Protein AF-A0AAW8F1S9-F1 (afdb_monomer)

Solvent-accessible surface area (backbone atoms only — not comparable to full-atom values): 19549 Å² total; per-residue (Å²): 131,85,76,80,48,75,50,40,53,50,20,50,54,27,21,52,50,12,45,51,51,24,52,52,44,51,56,52,27,71,78,40,59,72,75,58,14,49,58,42,46,59,45,27,50,54,13,45,58,42,39,61,68,53,71,66,50,43,73,75,38,17,65,61,49,23,53,47,9,50,51,34,40,52,53,42,50,54,50,50,52,55,50,50,51,54,51,51,52,50,53,54,53,52,52,55,52,52,53,56,54,55,54,60,60,62,67,70,70,76,79,79,84,87,85,86,88,81,88,80,93,80,93,81,82,88,84,91,80,89,83,86,84,83,81,81,86,81,91,80,89,83,84,81,81,85,89,86,78,91,83,86,84,82,90,78,90,77,94,77,85,89,88,80,89,80,88,87,79,84,83,84,82,88,77,91,76,89,77,90,83,85,91,85,79,90,84,85,90,80,90,83,81,87,80,86,85,80,90,87,82,82,88,81,90,83,83,89,79,86,76,92,77,83,83,85,81,79,89,82,79,94,76,84,82,76,90,78,83,81,76,90,76,92,78,79,88,82,80,88,82,86,73,70,73,65,57,60,55,54,60,53,66,75,49,52,65,67,59,52,52,53,51,36,50,78,70,69,54,75,82,63,86,82,49,51,66,68,54,49,46,54,64,72,74,107

Foldseek 3Di:
DDDQDPLLVLLLVLLVLLLVLLVVLQVVLVVADVVLSVVSPVLSVQSPVLSDDDPVCSVPPSVVSNVSSVVSSVVNVVSSVVRVVVVVVVVVVVVVVVVVVVVVVVVVPPPPDPDDDDDDDDDDDDDDDDDDDDDDDDDDDDDDDDDDDDDDDDDDDDDDDDDDDDDDDDDDDDDDDDDDDDDDDDDDDDDDDDDDDDDDDDDDDDDDDDDDDDDDDDDDDDDDDDDDDDDDDDDDDDDDPPDDLVVLLVVLLPDDLVVLVVVCVVVVHPPCPPDDSVRSSVVVSD

Nearest PDB structures (foldseek):
  5los-assembly1_A  TM=3.905E-01  e=7.204E+00  Serendipita indica DSM 11827

Sequence (286 aa):
MAKKTKAQKAAEAAIDAAAIAAKDAKKLSKSLPKKDGKKLRELVDEAKDAAQPSKKKLAAKPRKVEKVAVAATARLEKTAAKLGAKAAEKKAAEKKASEKKAQNAAGKASAKDKSEKTQASKKTDAVATVTISKKSSPAAVVETAPATASEDAEAATAESAPAAVVRNAPEPAVGDADSATAPKRAAAPARRRAAAPAKKPAAPAKKPAAPTKKPSNSVTDATTPARKSPARKPAASTAPAKATTSSASADLAALSVAALRDRARESGRTGYSRLTKAQLIALLSA

pLDDT: mean 71.73, std 22.76, range [37.84, 98.56]

Organism: NCBI:txid284570

Radius of gyration: 40.88 Å; Cα contacts (8 Å, |Δi|>4): 113; chains: 1; bounding box: 87×95×114 Å

Secondary structure (DSSP, 8-state):
-PPPPHHHHHHHHHHHHHHHHHHHHHHHHHHS-HHHHHHHHHHHHHHHHHT---HHHHHH-HHHHHHHHHHHHHHHHHHHHHHHHHHHHHHHHHHHHHHHHHHHHHTTSSSSSSS---------------------------------------------------------------------------------------------------------------------------------HHHHHHHHHHS-HHHHHHHHHHTT--SGGG--HHHHHHHH--

Mean predicted aligned error: 22.54 Å

Structure (mmCIF, N/CA/C/O backbone):
data_AF-A0AAW8F1S9-F1
#
_entry.id   AF-A0AAW8F1S9-F1
#
loop_
_atom_site.group_PDB
_atom_site.id
_atom_site.type_symbol
_atom_site.label_atom_id
_atom_site.label_alt_id
_atom_site.label_comp_id
_atom_site.label_asym_id
_atom_site.label_entity_id
_atom_site.label_seq_id
_atom_site.pdbx_PDB_ins_code
_atom_site.Cartn_x
_atom_site.Cartn_y
_atom_site.Cartn_z
_atom_site.occupancy
_atom_site.B_iso_or_equiv
_atom_site.auth_seq_id
_atom_site.auth_comp_id
_atom_site.auth_asym_id
_atom_site.auth_atom_id
_atom_site.pdbx_PDB_model_num
ATOM 1 N N . MET A 1 1 ? 23.313 -12.501 -18.559 1.00 64.94 1 MET A N 1
ATOM 2 C CA . MET A 1 1 ? 22.050 -12.063 -17.915 1.00 64.94 1 MET A CA 1
ATOM 3 C C . MET A 1 1 ? 21.731 -10.635 -18.342 1.00 64.94 1 MET A C 1
ATOM 5 O O . MET A 1 1 ? 22.478 -9.729 -17.988 1.00 64.94 1 MET A O 1
ATOM 9 N N . ALA A 1 2 ? 20.670 -10.412 -19.123 1.00 79.06 2 ALA A N 1
ATOM 10 C CA . ALA A 1 2 ? 20.255 -9.051 -19.468 1.00 79.06 2 ALA A CA 1
ATOM 11 C C . ALA A 1 2 ? 19.765 -8.325 -18.203 1.00 79.06 2 ALA A C 1
ATOM 13 O O . ALA A 1 2 ? 18.919 -8.838 -17.469 1.00 79.06 2 ALA A O 1
ATOM 14 N N . LYS A 1 3 ? 20.316 -7.140 -17.924 1.00 91.25 3 LYS A N 1
ATOM 15 C CA . LYS A 1 3 ? 19.900 -6.321 -16.779 1.00 91.25 3 LYS A CA 1
ATOM 16 C C . LYS A 1 3 ? 18.451 -5.863 -16.997 1.00 91.25 3 LYS A C 1
ATOM 18 O O . LYS A 1 3 ? 18.127 -5.354 -18.069 1.00 91.25 3 LYS A O 1
ATOM 23 N N . LYS A 1 4 ? 17.590 -6.006 -15.980 1.00 94.69 4 LYS A N 1
ATOM 24 C CA . LYS A 1 4 ? 16.217 -5.470 -16.018 1.00 94.69 4 LYS A CA 1
ATOM 25 C C . LYS A 1 4 ? 16.253 -3.971 -16.306 1.00 94.69 4 LYS A C 1
ATOM 27 O O . LYS A 1 4 ? 17.007 -3.232 -15.663 1.00 94.69 4 LYS A O 1
ATOM 32 N N . THR A 1 5 ? 15.424 -3.517 -17.240 1.00 96.00 5 THR A N 1
ATOM 33 C CA . THR A 1 5 ? 15.355 -2.093 -17.591 1.00 96.00 5 THR A CA 1
ATOM 34 C C . THR A 1 5 ? 14.736 -1.283 -16.449 1.00 96.00 5 THR A C 1
ATOM 36 O O . THR A 1 5 ? 13.981 -1.814 -15.632 1.00 96.00 5 THR A O 1
ATOM 39 N N . LYS A 1 6 ? 15.008 0.028 -16.388 1.00 96.50 6 LYS A N 1
ATOM 40 C CA . LYS A 1 6 ? 14.408 0.921 -15.376 1.00 96.50 6 LYS A CA 1
ATOM 41 C C . LYS A 1 6 ? 12.874 0.840 -15.371 1.00 96.50 6 LYS A C 1
ATOM 43 O O . LYS A 1 6 ? 12.270 0.820 -14.307 1.00 96.50 6 LYS A O 1
ATOM 48 N N . ALA A 1 7 ? 12.260 0.721 -16.550 1.00 97.06 7 ALA A N 1
ATOM 49 C CA . ALA A 1 7 ? 10.812 0.575 -16.685 1.00 97.06 7 ALA A CA 1
ATOM 50 C C . ALA A 1 7 ? 10.297 -0.765 -16.134 1.00 97.06 7 ALA A C 1
ATOM 52 O O . ALA A 1 7 ? 9.239 -0.801 -15.519 1.00 97.06 7 ALA A O 1
ATOM 53 N N . GLN A 1 8 ? 11.033 -1.864 -16.328 1.00 96.81 8 GLN A N 1
ATOM 54 C CA . GLN A 1 8 ? 10.665 -3.159 -15.743 1.00 96.81 8 GLN A CA 1
ATOM 55 C C . GLN A 1 8 ? 10.735 -3.118 -14.215 1.00 96.81 8 GLN A C 1
ATOM 57 O O . GLN A 1 8 ? 9.809 -3.582 -13.564 1.00 96.81 8 GLN A O 1
ATOM 62 N N . LYS A 1 9 ? 11.777 -2.495 -13.647 1.00 97.44 9 LYS A N 1
ATOM 63 C CA . LYS A 1 9 ? 11.892 -2.304 -12.191 1.00 97.44 9 LYS A CA 1
ATOM 64 C C . LYS A 1 9 ? 10.744 -1.459 -11.624 1.00 97.44 9 LYS A C 1
ATOM 66 O O . LYS A 1 9 ? 10.191 -1.813 -10.593 1.00 97.44 9 LYS A O 1
ATOM 71 N N . ALA A 1 10 ? 10.362 -0.375 -12.305 1.00 98.00 10 ALA A N 1
ATOM 72 C CA . ALA A 1 10 ? 9.223 0.455 -11.901 1.00 98.00 10 ALA A CA 1
ATOM 73 C C . ALA A 1 10 ? 7.892 -0.316 -11.968 1.00 98.00 10 ALA A C 1
ATOM 75 O O . ALA A 1 10 ? 7.081 -0.230 -11.051 1.00 98.00 10 ALA A O 1
ATOM 76 N N . ALA A 1 11 ? 7.697 -1.123 -13.015 1.00 97.94 11 ALA A N 1
ATOM 77 C CA . ALA A 1 11 ? 6.525 -1.983 -13.134 1.00 97.94 11 ALA A CA 1
ATOM 78 C C . ALA A 1 11 ? 6.463 -3.048 -12.025 1.00 97.94 11 ALA A C 1
ATOM 80 O O . ALA A 1 11 ? 5.390 -3.266 -11.473 1.00 97.94 11 ALA A O 1
ATOM 81 N N . GLU A 1 12 ? 7.591 -3.677 -11.676 1.00 97.31 12 GLU A N 1
ATOM 82 C CA . GLU A 1 12 ? 7.688 -4.621 -10.550 1.00 97.31 12 GLU A CA 1
ATOM 83 C C . GLU A 1 12 ? 7.343 -3.939 -9.219 1.00 97.31 12 GLU A C 1
ATOM 85 O O . GLU A 1 12 ? 6.463 -4.411 -8.506 1.00 97.31 12 GLU A O 1
ATOM 90 N N . ALA A 1 13 ? 7.924 -2.768 -8.943 1.00 98.25 13 ALA A N 1
ATOM 91 C CA . ALA A 1 13 ? 7.609 -2.003 -7.737 1.00 98.25 13 ALA A CA 1
ATOM 92 C C . ALA A 1 13 ? 6.119 -1.614 -7.653 1.00 98.25 13 ALA A C 1
ATOM 94 O O . ALA A 1 13 ? 5.513 -1.687 -6.585 1.00 98.25 13 ALA A O 1
ATOM 95 N N . ALA A 1 14 ? 5.502 -1.233 -8.777 1.00 98.12 14 ALA A N 1
ATOM 96 C CA . ALA A 1 14 ? 4.079 -0.902 -8.825 1.00 98.12 14 ALA A CA 1
ATOM 97 C C . ALA A 1 14 ? 3.177 -2.127 -8.583 1.00 98.12 14 ALA A C 1
ATOM 99 O O . ALA A 1 14 ? 2.140 -2.005 -7.931 1.00 98.12 14 ALA A O 1
ATOM 100 N N . ILE A 1 15 ? 3.569 -3.307 -9.074 1.00 98.31 15 ILE A N 1
ATOM 101 C CA . ILE A 1 15 ? 2.874 -4.575 -8.805 1.00 98.31 15 ILE A CA 1
ATOM 102 C C . ILE A 1 15 ? 2.941 -4.929 -7.321 1.00 98.31 15 ILE A C 1
ATOM 104 O O . ILE A 1 15 ? 1.916 -5.275 -6.733 1.00 98.31 15 ILE A O 1
ATOM 108 N N . ASP A 1 16 ? 4.121 -4.809 -6.712 1.00 98.19 16 ASP A N 1
ATOM 109 C CA . ASP A 1 16 ? 4.310 -5.100 -5.291 1.00 98.19 16 ASP A CA 1
ATOM 110 C C . ASP A 1 16 ? 3.482 -4.143 -4.424 1.00 98.19 16 ASP A C 1
ATOM 112 O O . ASP A 1 16 ? 2.772 -4.580 -3.513 1.00 98.19 16 ASP A O 1
ATOM 116 N N . ALA A 1 17 ? 3.474 -2.849 -4.764 1.00 97.69 17 ALA A N 1
ATOM 117 C CA . ALA A 1 17 ? 2.625 -1.854 -4.112 1.00 97.69 17 ALA A CA 1
ATOM 118 C C . ALA A 1 17 ? 1.129 -2.197 -4.243 1.00 97.69 17 ALA A C 1
ATOM 120 O O . ALA A 1 17 ? 0.397 -2.156 -3.253 1.00 97.69 17 ALA A O 1
ATOM 121 N N . ALA A 1 18 ? 0.675 -2.606 -5.433 1.00 97.69 18 ALA A N 1
ATOM 122 C CA . ALA A 1 18 ? -0.701 -3.052 -5.651 1.00 97.69 18 ALA A CA 1
ATOM 123 C C . ALA A 1 18 ? -1.058 -4.292 -4.820 1.00 97.69 18 ALA A C 1
ATOM 125 O O . ALA A 1 18 ? -2.137 -4.347 -4.223 1.00 97.69 18 ALA A O 1
ATOM 126 N N . ALA A 1 19 ? -0.147 -5.260 -4.710 1.00 98.31 19 ALA A N 1
ATOM 127 C CA . ALA A 1 19 ? -0.350 -6.458 -3.905 1.00 98.31 19 ALA A CA 1
ATOM 128 C C . ALA A 1 19 ? -0.447 -6.147 -2.401 1.00 98.31 19 ALA A C 1
ATOM 130 O O . ALA A 1 19 ? -1.287 -6.728 -1.706 1.00 98.31 19 ALA A O 1
ATOM 131 N N . ILE A 1 20 ? 0.389 -5.236 -1.889 1.00 98.06 20 ILE A N 1
ATOM 132 C CA . ILE A 1 20 ? 0.344 -4.783 -0.490 1.00 98.06 20 ILE A CA 1
ATOM 133 C C . ILE A 1 20 ? -0.967 -4.032 -0.227 1.00 98.06 20 ILE A C 1
ATOM 135 O O . ILE A 1 20 ? -1.726 -4.426 0.663 1.00 98.06 20 ILE A O 1
ATOM 139 N N . ALA A 1 21 ? -1.303 -3.049 -1.068 1.00 97.44 21 ALA A N 1
ATOM 140 C CA . ALA A 1 21 ? -2.541 -2.279 -0.953 1.00 97.44 21 ALA A CA 1
ATOM 141 C C . ALA A 1 21 ? -3.790 -3.178 -0.981 1.00 97.44 21 ALA A C 1
ATOM 143 O O . ALA A 1 21 ? -4.711 -3.000 -0.182 1.00 97.44 21 ALA A O 1
ATOM 144 N N . ALA A 1 22 ? -3.812 -4.201 -1.841 1.00 97.88 22 ALA A N 1
ATOM 145 C CA . ALA A 1 22 ? -4.903 -5.170 -1.902 1.00 97.88 22 ALA A CA 1
ATOM 146 C C . ALA A 1 22 ? -5.043 -5.988 -0.602 1.00 97.88 22 ALA A C 1
ATOM 148 O O . ALA A 1 22 ? -6.162 -6.257 -0.153 1.00 97.88 22 ALA A O 1
ATOM 149 N N . LYS A 1 23 ? -3.930 -6.383 0.034 1.00 98.31 23 LYS A N 1
ATOM 150 C CA . LYS A 1 23 ? -3.950 -7.101 1.323 1.00 98.31 23 LYS A CA 1
ATOM 151 C C . LYS A 1 23 ? -4.489 -6.216 2.443 1.00 98.31 23 LYS A C 1
ATOM 153 O O . LYS A 1 23 ? -5.329 -6.677 3.221 1.00 98.31 23 LYS A O 1
ATOM 158 N N . ASP A 1 24 ? -4.062 -4.961 2.504 1.00 97.38 24 ASP A N 1
ATOM 159 C CA . ASP A 1 24 ? -4.494 -4.031 3.548 1.00 97.38 24 ASP A CA 1
ATOM 160 C C . ASP A 1 24 ? -5.954 -3.615 3.372 1.00 97.38 24 ASP A C 1
ATOM 162 O O . ASP A 1 24 ? -6.737 -3.678 4.323 1.00 97.38 24 ASP A O 1
ATOM 166 N N . ALA A 1 25 ? -6.384 -3.345 2.139 1.00 97.00 25 ALA A N 1
ATOM 167 C CA . ALA A 1 25 ? -7.788 -3.106 1.828 1.00 97.00 25 ALA A CA 1
ATOM 168 C C . ALA A 1 25 ? -8.669 -4.336 2.121 1.00 97.00 25 ALA A C 1
ATOM 170 O O . ALA A 1 25 ? -9.782 -4.192 2.634 1.00 97.00 25 ALA A O 1
ATOM 171 N N . LYS A 1 26 ? -8.172 -5.565 1.899 1.00 97.56 26 LYS A N 1
ATOM 172 C CA . LYS A 1 26 ? -8.883 -6.793 2.296 1.00 97.56 26 LYS A CA 1
ATOM 173 C C . LYS A 1 26 ? -9.072 -6.864 3.812 1.00 97.56 26 LYS A C 1
ATOM 175 O O . LYS A 1 26 ? -10.163 -7.238 4.248 1.00 97.56 26 LYS A O 1
ATOM 180 N N . LYS A 1 27 ? -8.061 -6.501 4.610 1.00 97.50 27 LYS A N 1
ATOM 181 C CA . LYS A 1 27 ? -8.170 -6.430 6.080 1.00 97.50 27 LYS A CA 1
ATOM 182 C C . LYS A 1 27 ? -9.179 -5.356 6.504 1.00 97.50 27 LYS A C 1
ATOM 184 O O . LYS A 1 27 ? -10.106 -5.677 7.243 1.00 97.50 27 LYS A O 1
ATOM 189 N N . LEU A 1 28 ? -9.084 -4.145 5.952 1.00 95.75 28 LEU A N 1
ATOM 190 C CA . LEU A 1 28 ? -10.033 -3.047 6.197 1.00 95.75 28 LEU A CA 1
ATOM 191 C C . LEU A 1 28 ? -11.481 -3.419 5.845 1.00 95.75 28 LEU A C 1
ATOM 193 O O . LEU A 1 28 ? -12.415 -3.072 6.565 1.00 95.75 28 LEU A O 1
ATOM 197 N N . SER A 1 29 ? -11.690 -4.183 4.769 1.00 96.19 29 SER A N 1
ATOM 198 C CA . SER A 1 29 ? -13.029 -4.621 4.354 1.00 96.19 29 SER A CA 1
ATOM 199 C C . SER A 1 29 ? -13.731 -5.528 5.373 1.00 96.19 29 SER A C 1
ATOM 201 O O . SER A 1 29 ? -14.947 -5.699 5.298 1.00 96.19 29 SER A O 1
ATOM 203 N N . LYS A 1 30 ? -12.983 -6.149 6.298 1.00 96.69 30 LYS A N 1
ATOM 204 C CA . LYS A 1 30 ? -13.538 -7.007 7.355 1.00 96.69 30 LYS A CA 1
ATOM 205 C C . LYS A 1 30 ? -14.031 -6.204 8.559 1.00 96.69 30 LYS A C 1
ATOM 207 O O . LYS A 1 30 ? -14.943 -6.663 9.232 1.00 96.69 30 LYS A O 1
ATOM 212 N N . SER A 1 31 ? -13.454 -5.030 8.816 1.00 95.12 31 SER A N 1
ATOM 213 C CA . SER A 1 31 ? -13.837 -4.154 9.932 1.00 95.12 31 SER A CA 1
ATOM 214 C C . SER A 1 31 ? -14.898 -3.115 9.560 1.00 95.12 31 SER A C 1
ATOM 216 O O . SER A 1 31 ? -15.419 -2.424 10.432 1.00 95.12 31 SER A O 1
ATOM 218 N N . LEU A 1 32 ? -15.198 -2.960 8.269 1.00 93.06 32 LEU A N 1
ATOM 219 C CA . LEU A 1 32 ? -16.195 -2.015 7.769 1.00 93.06 32 LEU A CA 1
ATOM 220 C C . LEU A 1 32 ? -17.594 -2.653 7.677 1.00 93.06 32 LEU A C 1
ATOM 222 O O . LEU A 1 32 ? -17.712 -3.871 7.526 1.00 93.06 32 LEU A O 1
ATOM 226 N N . PRO A 1 33 ? -18.676 -1.848 7.706 1.00 94.81 33 PRO A N 1
ATOM 227 C CA . PRO A 1 33 ? -20.036 -2.343 7.499 1.00 94.81 33 PRO A CA 1
ATOM 228 C C . PRO A 1 33 ? -20.163 -3.145 6.198 1.00 94.81 33 PRO A C 1
ATOM 230 O O . PRO A 1 33 ? -19.553 -2.786 5.190 1.00 94.81 33 PRO A O 1
ATOM 233 N N . LYS A 1 34 ? -21.017 -4.183 6.180 1.00 95.94 34 LYS A N 1
ATOM 234 C CA . LYS A 1 34 ? -21.167 -5.133 5.050 1.00 95.94 34 LYS A CA 1
ATOM 235 C C . LYS A 1 34 ? -21.227 -4.454 3.670 1.00 95.94 34 LYS A C 1
ATOM 237 O O . LYS A 1 34 ? -20.581 -4.912 2.731 1.00 95.94 34 LYS A O 1
ATOM 242 N N . LYS A 1 35 ? -21.974 -3.347 3.554 1.00 95.62 35 LYS A N 1
ATOM 243 C CA . LYS A 1 35 ? -22.146 -2.588 2.300 1.00 95.62 35 LYS A CA 1
ATOM 244 C C . LYS A 1 35 ? -20.852 -1.920 1.820 1.00 95.62 35 LYS A C 1
ATOM 246 O O . LYS A 1 35 ? -20.572 -1.932 0.626 1.00 95.62 35 LYS A O 1
ATOM 251 N N . ASP A 1 36 ? -20.072 -1.350 2.731 1.00 95.94 36 ASP A N 1
ATOM 252 C CA . ASP A 1 36 ? -18.831 -0.642 2.405 1.00 95.94 36 ASP A CA 1
ATOM 253 C C . ASP A 1 36 ? -17.659 -1.617 2.241 1.00 95.94 36 ASP A C 1
ATOM 255 O O . ASP A 1 36 ? -16.861 -1.483 1.314 1.00 95.94 36 ASP A O 1
ATOM 259 N N . GLY A 1 37 ? -17.619 -2.668 3.066 1.00 96.50 37 GLY A N 1
ATOM 260 C CA . GLY A 1 37 ? -16.680 -3.775 2.911 1.00 96.50 37 GLY A CA 1
ATOM 261 C C . GLY A 1 37 ? -16.817 -4.475 1.555 1.00 96.50 37 GLY A C 1
ATOM 262 O O . GLY A 1 37 ? -15.804 -4.797 0.941 1.00 96.50 37 GLY A O 1
ATOM 263 N N . LYS A 1 38 ? -18.044 -4.654 1.036 1.00 97.44 38 LYS A N 1
ATOM 264 C CA . LYS A 1 38 ? -18.267 -5.230 -0.305 1.00 97.44 38 LYS A CA 1
ATOM 265 C C . LYS A 1 38 ? -17.633 -4.379 -1.413 1.00 97.44 38 LYS A C 1
ATOM 267 O O . LYS A 1 38 ? -16.907 -4.924 -2.235 1.00 97.44 38 LYS A O 1
ATOM 272 N N . LYS A 1 39 ? -17.824 -3.055 -1.382 1.00 96.56 39 LYS A N 1
ATOM 273 C CA . LYS A 1 39 ? -17.242 -2.126 -2.372 1.00 96.56 39 LYS A CA 1
ATOM 274 C C . LYS A 1 39 ? -15.714 -2.162 -2.379 1.00 96.56 39 LYS A C 1
ATOM 276 O O . LYS A 1 39 ? -15.103 -2.121 -3.438 1.00 96.56 39 LYS A O 1
ATOM 281 N N . LEU A 1 40 ? -15.090 -2.260 -1.202 1.00 96.94 40 LEU A N 1
ATOM 282 C CA . LEU A 1 40 ? -13.637 -2.423 -1.126 1.00 96.94 40 LEU A CA 1
ATOM 283 C C . LEU A 1 40 ? -13.175 -3.771 -1.677 1.00 96.94 40 LEU A C 1
ATOM 285 O O . LEU A 1 40 ? -12.128 -3.814 -2.306 1.00 96.94 40 LEU A O 1
ATOM 289 N N . ARG A 1 41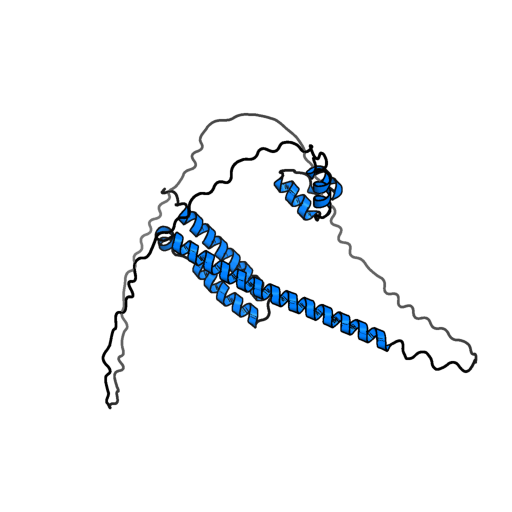 ? -13.928 -4.861 -1.472 1.00 97.38 41 ARG A N 1
ATOM 290 C CA . ARG A 1 41 ? -13.551 -6.184 -2.001 1.00 97.38 41 ARG A CA 1
ATOM 291 C C . ARG A 1 41 ? -13.536 -6.223 -3.528 1.00 97.38 41 ARG A C 1
ATOM 293 O O . ARG A 1 41 ? -12.591 -6.766 -4.080 1.00 97.38 41 ARG A O 1
ATOM 300 N N . GLU A 1 42 ? -14.506 -5.589 -4.183 1.00 97.75 42 GLU A N 1
ATOM 301 C CA . GLU A 1 42 ? -14.543 -5.488 -5.652 1.00 97.75 42 GLU A CA 1
ATOM 302 C C . GLU A 1 42 ? -13.280 -4.791 -6.199 1.00 97.75 42 GLU A C 1
ATOM 304 O O . GLU A 1 42 ? -12.644 -5.288 -7.125 1.00 97.75 42 GLU A O 1
ATOM 309 N N . LEU A 1 43 ? -12.839 -3.701 -5.559 1.00 97.81 43 LEU A N 1
ATOM 310 C CA . LEU A 1 43 ? -11.593 -3.009 -5.927 1.00 97.81 43 LEU A CA 1
ATOM 311 C C . LEU A 1 43 ? -10.326 -3.786 -5.539 1.00 97.81 43 LEU A C 1
ATOM 313 O O . LEU A 1 43 ? -9.299 -3.678 -6.204 1.00 97.81 43 LEU A O 1
ATOM 317 N N . VAL A 1 44 ? -10.379 -4.566 -4.456 1.00 98.19 44 VAL A N 1
ATOM 318 C CA . VAL A 1 44 ? -9.287 -5.467 -4.061 1.00 98.19 44 VAL A CA 1
ATOM 319 C C . VAL A 1 44 ? -9.055 -6.527 -5.130 1.00 98.19 44 VAL A C 1
ATOM 321 O O . VAL A 1 44 ? -7.902 -6.857 -5.392 1.00 98.19 44 VAL A O 1
ATOM 324 N N . ASP A 1 45 ? -10.111 -7.070 -5.729 1.00 97.88 45 ASP A N 1
ATOM 325 C CA . ASP A 1 45 ? -9.973 -8.078 -6.779 1.00 97.88 45 ASP A CA 1
ATOM 326 C C . ASP A 1 45 ? -9.391 -7.461 -8.064 1.00 97.88 45 ASP A C 1
ATOM 328 O O . ASP A 1 45 ? -8.428 -8.006 -8.600 1.00 97.88 45 ASP A O 1
ATOM 332 N N . GLU A 1 46 ? -9.812 -6.248 -8.449 1.00 96.69 46 GLU A N 1
ATOM 333 C CA . GLU A 1 46 ? -9.178 -5.490 -9.547 1.00 96.69 46 GLU A CA 1
ATOM 334 C C . GLU A 1 46 ? -7.676 -5.238 -9.293 1.00 96.69 46 GLU A C 1
ATOM 336 O O . GLU A 1 46 ? -6.841 -5.402 -10.186 1.00 96.69 46 GLU A O 1
ATOM 341 N N . ALA A 1 47 ? -7.299 -4.881 -8.061 1.00 97.69 47 ALA A N 1
ATOM 342 C CA . ALA A 1 47 ? -5.900 -4.664 -7.696 1.00 97.69 47 ALA A CA 1
ATOM 343 C C . ALA A 1 47 ? -5.070 -5.959 -7.682 1.00 97.69 47 ALA A C 1
ATOM 345 O O . ALA A 1 47 ? -3.893 -5.928 -8.044 1.00 97.69 47 ALA A O 1
ATOM 346 N N . LYS A 1 48 ? -5.660 -7.105 -7.312 1.00 97.75 48 LYS A N 1
ATOM 347 C CA . LYS A 1 48 ? -4.986 -8.412 -7.414 1.00 97.75 48 LYS A CA 1
ATOM 348 C C . LYS A 1 48 ? -4.729 -8.800 -8.863 1.00 97.75 48 LYS A C 1
ATOM 350 O O . LYS A 1 48 ? -3.631 -9.263 -9.161 1.00 97.75 48 LYS A O 1
ATOM 355 N N . ASP A 1 49 ? -5.696 -8.579 -9.748 1.00 97.44 49 ASP A N 1
ATOM 356 C CA . ASP A 1 49 ? -5.536 -8.859 -11.176 1.00 97.44 49 ASP A CA 1
ATOM 357 C C . ASP A 1 49 ? -4.439 -7.977 -11.788 1.00 97.44 49 ASP A C 1
ATOM 359 O O . ASP A 1 49 ? -3.591 -8.451 -12.549 1.00 97.44 49 ASP A O 1
ATOM 363 N N . ALA A 1 50 ? -4.385 -6.700 -11.393 1.00 96.62 50 ALA A N 1
ATOM 364 C CA . ALA A 1 50 ? -3.313 -5.785 -11.780 1.00 96.62 50 ALA A CA 1
ATOM 365 C C . ALA A 1 50 ? -1.931 -6.205 -11.239 1.00 96.62 50 ALA A C 1
ATOM 367 O O . ALA A 1 50 ? -0.917 -5.932 -11.885 1.00 96.62 50 ALA A O 1
ATOM 368 N N . ALA A 1 51 ? -1.889 -6.893 -10.094 1.00 97.25 51 ALA A N 1
ATOM 369 C CA . ALA A 1 51 ? -0.671 -7.399 -9.466 1.00 97.25 51 ALA A CA 1
ATOM 370 C C . ALA A 1 51 ? -0.194 -8.762 -10.012 1.00 97.25 51 ALA A C 1
ATOM 372 O O . ALA A 1 51 ? 0.858 -9.251 -9.606 1.00 97.25 51 ALA A O 1
ATOM 373 N N . GLN A 1 52 ? -0.929 -9.391 -10.936 1.00 97.44 52 GLN A N 1
ATOM 374 C CA . GLN A 1 52 ? -0.559 -10.684 -11.534 1.00 97.44 52 GLN A CA 1
ATOM 375 C C . GLN A 1 52 ? -0.351 -10.617 -13.064 1.00 97.44 52 GLN A C 1
ATOM 377 O O . GLN A 1 52 ? -0.901 -11.428 -13.818 1.00 97.44 52 GLN A O 1
ATOM 382 N N . PRO A 1 53 ? 0.452 -9.676 -13.600 1.00 97.12 53 PRO A N 1
ATOM 383 C CA . PRO A 1 53 ? 0.736 -9.650 -15.025 1.00 97.12 53 PRO A CA 1
ATOM 384 C C . PRO A 1 53 ? 1.700 -10.778 -15.408 1.00 97.12 53 PRO A C 1
ATOM 386 O O . PRO A 1 53 ? 2.720 -11.017 -14.767 1.00 97.12 53 PRO A O 1
ATOM 389 N N . SER A 1 54 ? 1.431 -11.432 -16.541 1.00 97.31 54 SER A N 1
ATOM 390 C CA . SER A 1 54 ? 2.350 -12.436 -17.094 1.00 97.31 54 SER A CA 1
ATOM 391 C C . SER A 1 54 ? 3.760 -11.857 -17.310 1.00 97.31 54 SER A C 1
ATOM 393 O O . SER A 1 54 ? 3.893 -10.727 -17.797 1.00 97.31 54 SER A O 1
ATOM 395 N N . LYS A 1 55 ? 4.804 -12.667 -17.085 1.00 95.69 55 LYS A N 1
ATOM 396 C CA . LYS A 1 55 ? 6.217 -12.308 -17.344 1.00 95.69 55 LYS A CA 1
ATOM 397 C C . LYS A 1 55 ? 6.426 -11.717 -18.750 1.00 95.69 55 LYS A C 1
ATOM 399 O O . LYS A 1 55 ? 7.159 -10.748 -18.925 1.00 95.69 55 LYS A O 1
ATOM 404 N N . LYS A 1 56 ? 5.698 -12.234 -19.749 1.00 96.50 56 LYS A N 1
ATOM 405 C CA . LYS A 1 56 ? 5.715 -11.729 -21.133 1.00 96.50 56 LYS A CA 1
ATOM 406 C C . LYS A 1 56 ? 5.176 -10.296 -21.254 1.00 96.50 56 LYS A C 1
ATOM 408 O O . LYS A 1 56 ? 5.771 -9.482 -21.955 1.00 96.50 56 LYS A O 1
ATOM 413 N N . LYS A 1 57 ? 4.080 -9.955 -20.562 1.00 96.81 57 LYS A N 1
ATOM 414 C CA . LYS A 1 57 ? 3.535 -8.580 -20.530 1.00 96.81 57 LYS A CA 1
ATOM 415 C C . LYS A 1 57 ? 4.484 -7.609 -19.826 1.00 96.81 57 LYS A C 1
ATOM 417 O O . LYS A 1 57 ? 4.642 -6.489 -20.306 1.00 96.81 57 LYS A O 1
ATOM 422 N N . LEU A 1 58 ? 5.129 -8.051 -18.7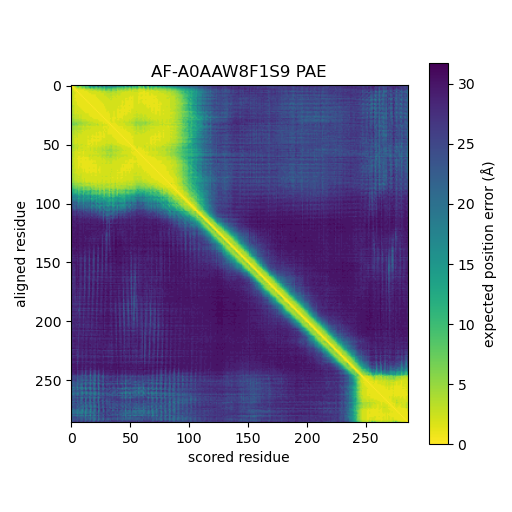47 1.00 96.50 58 LEU A N 1
ATOM 423 C CA . LEU A 1 58 ? 6.144 -7.278 -18.026 1.00 96.50 58 LEU A CA 1
ATOM 424 C C . LEU A 1 58 ? 7.358 -6.950 -18.899 1.00 96.50 58 LEU A C 1
ATOM 426 O O . LEU A 1 58 ? 7.801 -5.804 -18.933 1.00 96.50 58 LEU A O 1
ATOM 430 N N . ALA A 1 59 ? 7.851 -7.930 -19.659 1.00 95.88 59 ALA A N 1
ATOM 431 C CA . ALA A 1 59 ? 8.963 -7.720 -20.576 1.00 95.88 59 ALA A CA 1
ATOM 432 C C . ALA A 1 59 ? 8.583 -6.807 -21.756 1.00 95.88 59 ALA A C 1
ATOM 434 O O . ALA A 1 59 ? 9.324 -5.881 -22.074 1.00 95.88 59 ALA A O 1
ATOM 435 N N . ALA A 1 60 ? 7.420 -7.041 -22.377 1.00 97.50 60 ALA A N 1
ATOM 436 C CA . ALA A 1 60 ? 7.023 -6.364 -23.612 1.00 97.50 60 ALA A CA 1
ATOM 437 C C . ALA A 1 60 ? 6.444 -4.954 -23.403 1.00 97.50 60 ALA A C 1
ATOM 439 O O . ALA A 1 60 ? 6.605 -4.087 -24.259 1.00 97.50 60 ALA A O 1
ATOM 440 N N . LYS A 1 61 ? 5.695 -4.720 -22.316 1.00 98.12 61 LYS A N 1
ATOM 441 C CA . LYS A 1 61 ? 4.942 -3.470 -22.094 1.00 98.12 61 LYS A CA 1
ATOM 442 C C . LYS A 1 61 ? 5.019 -3.006 -20.628 1.00 98.12 61 LYS A C 1
ATOM 444 O O . LYS A 1 61 ? 3.966 -2.765 -20.030 1.00 98.12 61 LYS A O 1
ATOM 449 N N . PRO A 1 62 ? 6.226 -2.809 -20.059 1.00 97.88 62 PRO A N 1
ATOM 450 C CA . PRO A 1 62 ? 6.394 -2.485 -18.639 1.00 97.88 62 PRO A CA 1
ATOM 451 C C . PRO A 1 62 ? 5.620 -1.226 -18.222 1.00 97.88 62 PRO A C 1
ATOM 453 O O . PRO A 1 62 ? 4.861 -1.263 -17.262 1.00 97.88 62 PRO A O 1
ATOM 456 N N . ARG A 1 63 ? 5.674 -0.153 -19.025 1.00 98.19 63 ARG A N 1
ATOM 457 C CA . ARG A 1 63 ? 4.943 1.100 -18.746 1.00 98.19 63 ARG A CA 1
ATOM 458 C C . ARG A 1 63 ? 3.421 0.929 -18.680 1.00 98.19 63 ARG A C 1
ATOM 460 O O . ARG A 1 63 ? 2.748 1.661 -17.963 1.00 98.19 63 ARG A O 1
ATOM 467 N N . LYS A 1 64 ? 2.848 -0.007 -19.452 1.00 98.31 64 LYS A N 1
ATOM 468 C CA . LYS A 1 64 ? 1.397 -0.262 -19.403 1.00 98.31 64 LYS A CA 1
ATOM 469 C C . LYS A 1 64 ? 1.022 -1.010 -18.132 1.00 98.31 64 LYS A C 1
ATOM 471 O O . LYS A 1 64 ? -0.009 -0.702 -17.550 1.00 98.31 64 LYS A O 1
ATOM 476 N N . VAL A 1 65 ? 1.854 -1.963 -17.720 1.00 98.38 65 VAL A N 1
ATOM 477 C CA . VAL A 1 65 ? 1.666 -2.708 -16.472 1.00 98.38 65 VAL A CA 1
ATOM 478 C C . VAL A 1 65 ? 1.754 -1.766 -15.273 1.00 98.38 65 VAL A C 1
ATOM 480 O O . VAL A 1 65 ? 0.831 -1.735 -14.469 1.00 98.38 65 VAL A O 1
ATOM 483 N N . GLU A 1 66 ? 2.788 -0.925 -15.227 1.00 98.19 66 GLU A N 1
ATOM 484 C CA . GLU A 1 66 ? 2.956 0.118 -14.210 1.00 98.19 66 GLU A CA 1
ATOM 485 C C . GLU A 1 66 ? 1.720 1.025 -14.121 1.00 98.19 66 GLU A C 1
ATOM 487 O O . GLU A 1 66 ? 1.129 1.167 -13.055 1.00 98.19 66 GLU A O 1
ATOM 492 N N . LYS A 1 67 ? 1.254 1.571 -15.255 1.00 98.56 67 LYS A N 1
ATOM 493 C CA . LYS A 1 67 ? 0.078 2.454 -15.282 1.00 98.56 67 LYS A CA 1
ATOM 494 C C . LYS A 1 67 ? -1.193 1.771 -14.763 1.00 98.56 67 LYS A C 1
ATOM 496 O O . LYS A 1 67 ? -1.992 2.422 -14.097 1.00 98.56 67 LYS A O 1
ATOM 501 N N . VAL A 1 68 ? -1.399 0.492 -15.082 1.00 98.25 68 VAL A N 1
ATOM 502 C CA . VAL A 1 68 ? -2.565 -0.272 -14.605 1.00 98.25 68 VAL A CA 1
ATOM 503 C C . VAL A 1 68 ? -2.471 -0.517 -13.100 1.00 98.25 68 VAL A C 1
ATOM 505 O O . VAL A 1 68 ? -3.443 -0.256 -12.396 1.00 98.25 68 VAL A O 1
ATOM 508 N N . ALA A 1 69 ? -1.308 -0.940 -12.600 1.00 98.06 69 ALA A N 1
ATOM 509 C CA . ALA A 1 69 ? -1.091 -1.168 -11.174 1.00 98.06 69 ALA A CA 1
ATOM 510 C C . ALA A 1 69 ? -1.277 0.121 -10.351 1.00 98.06 69 ALA A C 1
ATOM 512 O O . ALA A 1 69 ? -2.032 0.120 -9.382 1.00 98.06 69 ALA A O 1
ATOM 513 N N . VAL A 1 70 ? -0.697 1.242 -10.798 1.00 98.38 70 VAL A N 1
ATOM 514 C CA . VAL A 1 70 ? -0.846 2.556 -10.145 1.00 98.38 70 VAL A CA 1
ATOM 515 C C . VAL A 1 70 ? -2.291 3.067 -10.198 1.00 98.38 70 VAL A C 1
ATOM 517 O O . VAL A 1 70 ? -2.788 3.662 -9.245 1.00 98.38 70 VAL A O 1
ATOM 520 N N . ALA A 1 71 ? -3.011 2.843 -11.301 1.00 98.31 71 ALA A N 1
ATOM 521 C CA . ALA A 1 71 ? -4.419 3.229 -11.378 1.00 98.31 71 ALA A CA 1
ATOM 522 C C . ALA A 1 71 ? -5.291 2.412 -10.408 1.00 98.31 71 ALA A C 1
ATOM 524 O O . ALA A 1 71 ? -6.204 2.969 -9.793 1.00 98.31 71 ALA A O 1
ATOM 525 N N . ALA A 1 72 ? -5.007 1.116 -10.255 1.00 98.06 72 ALA A N 1
ATOM 526 C CA . ALA A 1 72 ? -5.714 0.247 -9.323 1.00 98.06 72 ALA A CA 1
ATOM 527 C C . ALA A 1 72 ? -5.453 0.647 -7.860 1.00 98.06 72 ALA A C 1
ATOM 529 O O . ALA A 1 72 ? -6.408 0.776 -7.089 1.00 98.06 72 ALA A O 1
ATOM 530 N N . THR A 1 73 ? -4.198 0.934 -7.485 1.00 97.69 73 THR A N 1
ATOM 531 C CA . THR A 1 73 ? -3.872 1.432 -6.135 1.00 97.69 73 THR A CA 1
ATOM 532 C C . THR A 1 73 ? -4.548 2.766 -5.850 1.00 97.69 73 THR A C 1
ATOM 534 O O . THR A 1 73 ? -5.220 2.893 -4.830 1.00 97.69 73 THR A O 1
ATOM 537 N N . ALA A 1 74 ? -4.496 3.724 -6.780 1.00 98.06 74 ALA A N 1
ATOM 538 C CA . ALA A 1 74 ? -5.130 5.031 -6.603 1.00 98.06 74 ALA A CA 1
ATOM 539 C C . ALA A 1 74 ? -6.657 4.934 -6.406 1.00 98.06 74 ALA A C 1
ATOM 541 O O . ALA A 1 74 ? -7.239 5.669 -5.603 1.00 98.06 74 ALA A O 1
ATOM 542 N N . ARG A 1 75 ? -7.337 4.015 -7.111 1.00 97.56 75 ARG A N 1
ATOM 543 C CA . ARG A 1 75 ? -8.778 3.751 -6.916 1.00 97.56 75 ARG A CA 1
ATOM 544 C C . ARG A 1 75 ? -9.067 3.145 -5.544 1.00 97.56 75 ARG A C 1
ATOM 546 O O . ARG A 1 75 ? -10.039 3.555 -4.894 1.00 97.56 75 ARG A O 1
ATOM 553 N N . LEU A 1 76 ? -8.232 2.203 -5.104 1.00 97.06 76 LEU A N 1
ATOM 554 C CA . LEU A 1 76 ? -8.324 1.593 -3.778 1.00 97.06 76 LEU A CA 1
ATOM 555 C C . LEU A 1 76 ? -8.129 2.630 -2.672 1.00 97.06 76 LEU A C 1
ATOM 557 O O . LEU A 1 76 ? -8.992 2.756 -1.807 1.00 97.06 76 LEU A O 1
ATOM 561 N N . GLU A 1 77 ? -7.054 3.411 -2.733 1.00 96.94 77 GLU A N 1
ATOM 562 C CA . GLU A 1 77 ? -6.717 4.442 -1.749 1.00 96.94 77 GLU A CA 1
ATOM 563 C C . GLU A 1 77 ? -7.796 5.519 -1.668 1.00 96.94 77 GLU A C 1
ATOM 565 O O . GLU A 1 77 ? -8.268 5.843 -0.579 1.00 96.94 77 GLU A O 1
ATOM 570 N N . LYS A 1 78 ? -8.282 6.018 -2.811 1.00 97.38 78 LYS A N 1
ATOM 571 C CA . LYS A 1 78 ? -9.364 7.013 -2.846 1.00 97.38 78 LYS A CA 1
ATOM 572 C C . LYS A 1 78 ? -10.644 6.491 -2.195 1.00 97.38 78 LYS A C 1
ATOM 574 O O . LYS A 1 78 ? -11.335 7.229 -1.489 1.00 97.38 78 LYS A O 1
ATOM 579 N N . THR A 1 79 ? -10.976 5.222 -2.422 1.00 96.94 79 THR A N 1
ATOM 580 C CA . THR A 1 79 ? -12.176 4.608 -1.842 1.00 96.94 79 THR A CA 1
ATOM 581 C C . THR A 1 79 ? -11.989 4.323 -0.357 1.00 96.94 79 THR A C 1
ATOM 583 O O . THR A 1 79 ? -12.881 4.629 0.433 1.00 96.94 79 THR A O 1
ATOM 586 N N . ALA A 1 80 ? -10.823 3.815 0.042 1.00 95.38 80 ALA A N 1
ATOM 587 C CA . ALA A 1 80 ? -10.467 3.600 1.438 1.00 95.38 80 ALA A CA 1
ATOM 588 C C . ALA A 1 80 ? -10.490 4.918 2.229 1.00 95.38 80 ALA A C 1
ATOM 590 O O . ALA A 1 80 ? -11.122 4.974 3.280 1.00 95.38 80 ALA A O 1
ATOM 591 N N . ALA A 1 81 ? -9.919 5.998 1.688 1.00 95.69 81 ALA A N 1
ATOM 592 C CA . ALA A 1 81 ? -9.953 7.330 2.291 1.00 95.69 81 ALA A CA 1
ATOM 593 C C . ALA A 1 81 ? -11.388 7.863 2.425 1.00 95.69 81 ALA A C 1
ATOM 595 O O . ALA A 1 81 ? -11.784 8.330 3.493 1.00 95.69 81 ALA A O 1
ATOM 596 N N . LYS A 1 82 ? -12.216 7.725 1.378 1.00 95.56 82 LYS A N 1
ATOM 597 C CA . LYS A 1 82 ? -13.629 8.138 1.421 1.00 95.56 82 LYS A CA 1
ATOM 598 C C . LYS A 1 82 ? -14.430 7.366 2.473 1.00 95.56 82 LYS A C 1
ATOM 600 O O . LYS A 1 82 ? -15.307 7.938 3.118 1.00 95.56 82 LYS A O 1
ATOM 605 N N . LEU A 1 83 ? -14.160 6.074 2.642 1.00 93.81 83 LEU A N 1
ATOM 606 C CA . LEU A 1 83 ? -14.813 5.247 3.658 1.00 93.81 83 LEU A CA 1
ATOM 607 C C . LEU A 1 83 ? -14.286 5.538 5.066 1.00 93.81 83 LEU A C 1
ATOM 609 O O . LEU A 1 83 ? -15.081 5.591 6.001 1.00 93.81 83 LEU A O 1
ATOM 613 N N . GLY A 1 84 ? -12.985 5.795 5.210 1.00 90.00 84 GLY A N 1
ATOM 614 C CA . GLY A 1 84 ? -12.366 6.230 6.461 1.00 90.00 84 GLY A CA 1
ATOM 615 C C . GLY A 1 84 ? -12.949 7.552 6.959 1.00 90.00 84 GLY A C 1
ATOM 616 O O . GLY A 1 84 ? -13.356 7.636 8.115 1.00 90.00 84 GLY A O 1
ATOM 617 N N . ALA A 1 85 ? -13.102 8.540 6.072 1.00 90.81 85 ALA A N 1
ATOM 618 C CA . ALA A 1 85 ? -13.738 9.819 6.393 1.00 90.81 85 ALA A CA 1
ATOM 619 C C . ALA A 1 85 ? -15.192 9.636 6.864 1.00 90.81 85 ALA A C 1
ATOM 621 O O . ALA A 1 85 ? -15.573 10.145 7.916 1.00 90.81 85 ALA A O 1
ATOM 622 N N . LYS A 1 86 ? -15.983 8.822 6.150 1.00 89.44 86 LYS A N 1
ATOM 623 C CA . LYS A 1 86 ? -17.367 8.505 6.548 1.00 89.44 86 LYS A CA 1
ATOM 624 C C . LYS A 1 86 ? -17.453 7.766 7.883 1.00 89.44 86 LYS A C 1
ATOM 626 O O . LYS A 1 86 ? -18.392 7.979 8.647 1.00 89.44 86 LYS A O 1
ATOM 631 N N . ALA A 1 87 ? -16.508 6.870 8.161 1.00 88.00 87 ALA A N 1
ATOM 632 C CA . ALA A 1 87 ? -16.457 6.149 9.427 1.00 88.00 87 ALA A CA 1
ATOM 633 C C . ALA A 1 87 ? -16.076 7.079 10.590 1.00 88.00 87 ALA A C 1
ATOM 635 O O . ALA A 1 87 ? -16.672 6.982 11.663 1.00 88.00 87 ALA A O 1
ATOM 636 N N . ALA A 1 88 ? -15.129 7.996 10.376 1.00 85.56 88 ALA A N 1
ATOM 637 C CA . ALA A 1 88 ? -14.729 8.992 11.366 1.00 85.56 88 ALA A CA 1
ATOM 638 C C . ALA A 1 88 ? -15.870 9.969 11.689 1.00 85.56 88 ALA A C 1
ATOM 640 O O . ALA A 1 88 ? -16.150 10.209 12.861 1.00 85.56 88 ALA A O 1
ATOM 641 N N . GLU A 1 89 ? -16.583 10.457 10.671 1.00 86.62 89 GLU A N 1
ATOM 642 C CA . GLU A 1 89 ? -17.737 11.346 10.840 1.00 86.62 89 GLU A CA 1
ATOM 643 C C . GLU A 1 89 ? -18.863 10.674 11.639 1.00 86.62 89 GLU A C 1
ATOM 645 O O . GLU A 1 89 ? -19.374 11.252 12.598 1.00 86.62 89 GLU A O 1
ATOM 650 N N . LYS A 1 90 ? -19.189 9.410 11.327 1.00 82.62 90 LYS A N 1
ATOM 651 C CA . LYS A 1 90 ? -20.177 8.640 12.100 1.00 82.62 90 LYS A CA 1
ATOM 652 C C . LYS A 1 90 ? -19.769 8.469 13.560 1.00 82.62 90 LYS A C 1
ATOM 654 O O . LYS A 1 90 ? -20.590 8.697 14.441 1.00 82.62 90 LYS A O 1
ATOM 659 N N . LYS A 1 91 ? -18.504 8.126 13.828 1.00 78.94 91 LYS A N 1
ATOM 660 C CA . LYS A 1 91 ? -18.009 7.997 15.207 1.00 78.94 91 LYS A CA 1
ATOM 661 C C . LYS A 1 91 ? -18.021 9.330 15.958 1.00 78.94 91 LYS A C 1
ATOM 663 O O . LYS A 1 91 ? -18.294 9.345 17.155 1.00 78.94 91 LYS A O 1
ATOM 668 N N . ALA A 1 92 ? -17.745 10.444 15.282 1.00 78.44 92 ALA A N 1
ATOM 669 C CA . ALA A 1 92 ? -17.822 11.773 15.883 1.00 78.44 92 ALA A CA 1
ATOM 670 C C . ALA A 1 92 ? -19.273 12.172 16.210 1.00 78.44 92 ALA A C 1
ATOM 672 O O . ALA A 1 92 ? -19.534 12.702 17.290 1.00 78.44 92 ALA A O 1
ATOM 673 N N . ALA A 1 93 ? -20.219 11.879 15.314 1.00 77.56 93 ALA A N 1
ATOM 674 C CA . ALA A 1 93 ? -21.641 12.131 15.539 1.00 77.56 93 ALA A CA 1
ATOM 675 C C . ALA A 1 93 ? -22.203 11.282 16.692 1.00 77.56 93 ALA A C 1
ATOM 677 O O . ALA A 1 93 ? -22.941 11.793 17.532 1.00 77.56 93 ALA A O 1
ATOM 678 N N . GLU A 1 94 ? -21.808 10.011 16.775 1.00 77.00 94 GLU A N 1
ATOM 679 C CA . GLU A 1 94 ? -22.260 9.091 17.822 1.00 77.00 94 GLU A CA 1
ATOM 680 C C . GLU A 1 94 ? -21.738 9.495 19.210 1.00 77.00 94 GLU A C 1
ATOM 682 O O . GLU A 1 94 ? -22.517 9.534 20.162 1.00 77.00 94 GLU A O 1
ATOM 687 N N . LYS A 1 95 ? -20.472 9.931 19.318 1.00 74.38 95 LYS A N 1
ATOM 688 C CA . LYS A 1 95 ? -19.921 10.484 20.570 1.00 74.38 95 LYS A CA 1
ATOM 689 C C . LYS A 1 95 ? -20.678 11.730 21.044 1.00 74.38 95 LYS A C 1
ATOM 691 O O . LYS A 1 95 ? -21.077 11.799 22.208 1.00 74.38 95 LYS A O 1
ATOM 696 N N . LYS A 1 96 ? -20.958 12.673 20.135 1.00 72.38 96 LYS A N 1
ATOM 697 C CA . LYS A 1 96 ? -21.730 13.887 20.460 1.00 72.38 96 LYS A CA 1
ATOM 698 C C . LYS A 1 96 ? -23.179 13.579 20.851 1.00 72.38 96 LYS A C 1
ATOM 700 O O . LYS A 1 96 ? -23.753 14.282 21.681 1.00 72.38 96 LYS A O 1
ATOM 705 N N . ALA A 1 97 ? -23.777 12.536 20.276 1.00 71.62 97 ALA A N 1
ATOM 706 C CA . ALA A 1 97 ? -25.116 12.089 20.649 1.00 71.62 97 ALA A CA 1
ATOM 707 C C . ALA A 1 97 ? -25.136 11.431 22.041 1.00 71.62 97 ALA A C 1
ATOM 709 O O . ALA A 1 97 ? -26.057 11.688 22.819 1.00 71.62 97 ALA A O 1
ATOM 710 N N . SER A 1 98 ? -24.113 10.641 22.391 1.00 70.31 98 SER A N 1
ATOM 711 C CA . SER A 1 98 ? -24.001 10.038 23.726 1.00 70.31 98 SER A CA 1
ATOM 712 C C . SER A 1 98 ? -23.737 11.064 24.835 1.00 70.31 98 SER A C 1
ATOM 714 O O . SER A 1 98 ? -24.338 10.955 25.902 1.00 70.31 98 SER A O 1
ATOM 716 N N . GLU A 1 99 ? -22.940 12.108 24.581 1.00 71.31 99 GLU A N 1
ATOM 717 C CA . GLU A 1 99 ? -22.702 13.187 25.557 1.00 71.31 99 GLU A CA 1
ATOM 718 C C . GLU A 1 99 ? -23.961 14.022 25.824 1.00 71.31 99 GLU A C 1
ATOM 720 O O . GLU A 1 99 ? -24.292 14.286 26.980 1.00 71.31 99 GLU A O 1
ATOM 725 N N . LYS A 1 100 ? -24.736 14.365 24.784 1.00 66.06 100 LYS A N 1
ATOM 726 C CA . LYS A 1 100 ? -26.016 15.076 24.966 1.00 66.06 100 LYS A CA 1
ATOM 727 C C . LYS A 1 100 ? -27.045 14.248 25.740 1.00 66.06 100 LYS A C 1
ATOM 729 O O . LYS A 1 100 ? -27.834 14.804 26.503 1.00 66.06 100 LYS A O 1
ATOM 734 N N . LYS A 1 101 ? -27.043 12.920 25.575 1.00 66.69 101 LYS A N 1
ATOM 735 C CA . LYS A 1 101 ? -27.958 12.031 26.308 1.00 66.69 101 LYS A CA 1
ATOM 736 C C . LYS A 1 101 ? -27.559 11.880 27.783 1.00 66.69 101 LYS A C 1
ATOM 738 O O . LYS A 1 101 ? -28.444 11.804 28.629 1.00 66.69 101 LYS A O 1
ATOM 743 N N . ALA A 1 102 ? -26.262 11.914 28.096 1.00 63.50 102 ALA A N 1
ATOM 744 C CA . ALA A 1 102 ? -25.764 11.921 29.473 1.00 63.50 102 ALA A CA 1
ATOM 745 C C . ALA A 1 102 ? -26.066 13.245 30.205 1.00 63.50 102 ALA A C 1
ATOM 747 O O . ALA A 1 102 ? -26.477 13.227 31.363 1.00 63.50 102 ALA A O 1
ATOM 748 N N . GLN A 1 103 ? -25.960 14.390 29.522 1.00 60.28 103 GLN A N 1
ATOM 749 C CA . GLN A 1 103 ? -26.270 15.700 30.115 1.00 60.28 103 GLN A CA 1
ATOM 750 C C . GLN A 1 103 ? -27.772 15.895 30.397 1.00 60.28 103 GLN A C 1
ATOM 752 O O . GLN A 1 103 ? -28.135 16.428 31.444 1.00 60.28 103 GLN A O 1
ATOM 757 N N . ASN A 1 104 ? -28.659 15.389 29.532 1.00 59.72 104 ASN A N 1
ATOM 758 C CA . ASN A 1 104 ? -30.108 15.456 29.771 1.00 59.72 104 ASN A CA 1
ATOM 759 C C . ASN A 1 104 ? -30.602 14.518 30.889 1.00 59.72 104 ASN A C 1
ATOM 761 O O . ASN A 1 104 ? -31.649 14.782 31.478 1.00 59.72 104 ASN A O 1
ATOM 765 N N . ALA A 1 105 ? -29.872 13.444 31.210 1.00 59.44 105 ALA A N 1
ATOM 766 C CA . ALA A 1 105 ? -30.205 12.575 32.341 1.00 59.44 105 ALA A CA 1
ATOM 767 C C . ALA A 1 105 ? -29.808 13.196 33.696 1.00 59.44 105 ALA A C 1
ATOM 769 O O . ALA A 1 105 ? -30.526 13.020 34.677 1.00 59.44 105 ALA A O 1
ATOM 770 N N . ALA A 1 106 ? -28.725 13.981 33.744 1.00 55.25 106 ALA A N 1
ATOM 771 C CA . ALA A 1 106 ? -28.287 14.677 34.958 1.00 55.25 106 ALA A CA 1
ATOM 772 C C . ALA A 1 106 ? -29.176 15.885 35.326 1.00 55.25 106 ALA A C 1
ATOM 774 O O . ALA A 1 106 ? -29.352 16.184 36.504 1.00 55.25 106 ALA A O 1
ATOM 775 N N . GLY A 1 107 ? -29.793 16.552 34.343 1.00 54.44 107 GLY A N 1
ATOM 776 C CA . GLY A 1 107 ? -30.661 17.717 34.578 1.00 54.44 107 GLY A CA 1
ATOM 777 C C . GLY A 1 107 ? -32.058 17.407 35.135 1.00 54.44 107 GLY A C 1
ATOM 778 O O . GLY A 1 107 ? -32.742 18.319 35.588 1.00 54.44 107 GLY A O 1
ATOM 779 N N . LYS A 1 108 ? -32.507 16.141 35.123 1.00 50.25 108 LYS A N 1
ATOM 780 C CA . LYS A 1 108 ? -33.858 15.757 35.586 1.00 50.25 108 LYS A CA 1
ATOM 781 C C . LYS A 1 108 ? -33.901 15.242 37.034 1.00 50.25 108 LYS A C 1
ATOM 783 O O . LYS A 1 108 ? -34.987 15.003 37.552 1.00 50.25 108 LYS A O 1
ATOM 788 N N . ALA A 1 109 ? -32.751 15.101 37.698 1.00 52.31 109 ALA A N 1
ATOM 789 C CA . ALA A 1 109 ? -32.661 14.649 39.091 1.00 52.31 109 ALA A CA 1
ATOM 790 C C . ALA A 1 109 ? -32.603 15.796 40.124 1.00 52.31 109 ALA A C 1
ATOM 792 O O . ALA A 1 109 ? -32.758 15.544 41.310 1.00 52.31 109 ALA A O 1
ATOM 793 N N . SER A 1 110 ? -32.424 17.054 39.705 1.00 48.56 110 SER A N 1
ATOM 794 C CA . SER A 1 110 ? -32.239 18.204 40.611 1.00 48.56 110 SER A CA 1
ATOM 795 C C . SER A 1 110 ? -33.479 19.092 40.806 1.00 48.56 110 SER A C 1
ATOM 797 O O . SER A 1 110 ? -33.397 20.119 41.474 1.00 48.56 110 SER A O 1
ATOM 799 N N . ALA A 1 111 ? -34.642 18.706 40.266 1.00 49.22 111 ALA A N 1
ATOM 800 C CA . ALA A 1 111 ? -35.888 19.481 40.363 1.00 49.22 111 ALA A CA 1
ATOM 801 C C . ALA A 1 111 ? -36.967 18.852 41.271 1.00 49.22 111 ALA A C 1
ATOM 803 O O . ALA A 1 111 ? -38.118 19.279 41.232 1.00 49.22 111 ALA A O 1
ATOM 804 N N . LYS A 1 112 ? -36.628 17.845 42.091 1.00 49.12 112 LYS A N 1
ATOM 805 C CA . LYS A 1 112 ? -37.578 17.178 43.002 1.00 49.12 112 LYS A CA 1
ATOM 806 C C . LYS A 1 112 ? -37.040 17.074 44.434 1.00 49.12 112 LYS A C 1
ATOM 808 O O . LYS A 1 112 ? -37.084 16.006 45.020 1.00 49.12 112 LYS A O 1
ATOM 813 N N . ASP A 1 113 ? -36.504 18.169 44.975 1.00 47.84 113 ASP A N 1
ATOM 814 C CA . ASP A 1 113 ? -36.016 18.196 46.367 1.00 47.84 113 ASP A CA 1
ATOM 815 C C . ASP A 1 113 ? -36.152 19.585 47.030 1.00 47.84 113 ASP A C 1
ATOM 817 O O . ASP A 1 113 ? -35.267 20.084 47.722 1.00 47.84 113 ASP A O 1
ATOM 821 N N . LYS A 1 114 ? -37.267 20.282 46.759 1.00 48.94 114 LYS A N 1
ATOM 822 C CA . LYS A 1 114 ? -37.586 21.583 47.384 1.00 48.94 114 LYS A CA 1
ATOM 823 C C . LYS A 1 114 ? -39.043 21.741 47.832 1.00 48.94 114 LYS A C 1
ATOM 825 O O . LYS A 1 114 ? -39.543 22.858 47.914 1.00 48.94 114 LYS A O 1
ATOM 830 N N . SER A 1 115 ? -39.722 20.653 48.184 1.00 45.03 115 SER A N 1
ATOM 831 C CA . SER A 1 115 ? -41.022 20.759 48.858 1.00 45.03 115 SER A CA 1
ATOM 832 C C . SER A 1 115 ? -41.300 19.562 49.765 1.00 45.03 115 SER A C 1
ATOM 834 O O . SER A 1 115 ? -42.080 18.699 49.397 1.00 45.03 115 SER A O 1
ATOM 836 N N . GLU A 1 116 ? -40.656 19.502 50.931 1.00 44.12 116 GLU A N 1
ATOM 837 C CA . GLU A 1 116 ? -41.296 19.024 52.169 1.00 44.12 116 GLU A CA 1
ATOM 838 C C . GLU A 1 116 ? -40.334 19.187 53.349 1.00 44.12 116 GLU A C 1
ATOM 840 O O . GLU A 1 116 ? -39.505 18.340 53.664 1.00 44.12 116 GLU A O 1
ATOM 845 N N . LYS A 1 117 ? -40.448 20.337 54.013 1.00 46.66 117 LYS A N 1
ATOM 846 C CA . LYS A 1 117 ? -40.013 20.522 55.392 1.00 46.66 117 LYS A CA 1
ATOM 847 C C . LYS A 1 117 ? -41.279 20.756 56.195 1.00 46.66 117 LYS A C 1
ATOM 849 O O . LYS A 1 117 ? -41.751 21.883 56.179 1.00 46.66 117 LYS A O 1
ATOM 854 N N . THR A 1 118 ? -41.772 19.738 56.899 1.00 44.97 118 THR A N 1
ATOM 855 C CA . THR A 1 118 ? -42.433 19.895 58.206 1.00 44.97 118 THR A CA 1
ATOM 856 C C . THR A 1 118 ? -42.767 18.540 58.831 1.00 44.97 118 THR A C 1
ATOM 858 O O . THR A 1 118 ? -43.410 17.724 58.189 1.00 44.97 118 THR A O 1
ATOM 861 N N . GLN A 1 119 ? -42.426 18.417 60.122 1.00 44.94 119 GLN A N 1
ATOM 862 C CA . GLN A 1 119 ? -42.898 17.433 61.112 1.00 44.94 119 GLN A CA 1
ATOM 863 C C . GLN A 1 119 ? -42.308 16.017 61.011 1.00 44.94 119 GLN A C 1
ATOM 865 O O . GLN A 1 119 ? -42.160 15.465 59.939 1.00 44.94 119 GLN A O 1
ATOM 870 N N . ALA A 1 120 ? -41.979 15.309 62.085 1.00 43.47 120 ALA A N 1
ATOM 871 C CA . ALA A 1 120 ? -41.771 15.617 63.491 1.00 43.47 120 ALA A CA 1
ATOM 872 C C . ALA A 1 120 ? -41.129 14.356 64.102 1.00 43.47 120 ALA A C 1
ATOM 874 O O . ALA A 1 120 ? -41.347 13.233 63.657 1.00 43.47 120 ALA A O 1
ATOM 875 N N . SER A 1 121 ? -40.332 14.574 65.134 1.00 51.38 121 SER A N 1
ATOM 876 C CA . SER A 1 121 ? -39.675 13.608 66.012 1.00 51.38 121 SER A CA 1
ATOM 877 C C . SER A 1 121 ? -40.579 12.518 66.618 1.00 51.38 121 SER A C 1
ATOM 879 O O . SER A 1 121 ? -41.630 12.853 67.161 1.00 51.38 121 SER A O 1
ATOM 881 N N . LYS A 1 122 ? -40.087 11.266 66.664 1.00 45.09 122 LYS A N 1
ATOM 882 C CA . LYS A 1 122 ? -40.270 10.229 67.722 1.00 45.09 122 LYS A CA 1
ATOM 883 C C . LYS A 1 122 ? -39.452 8.984 67.303 1.00 45.09 122 L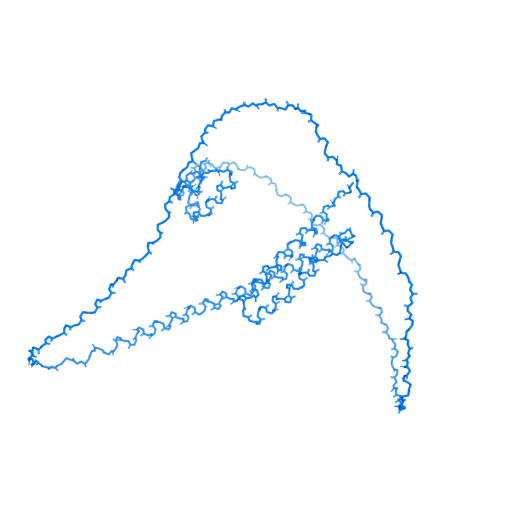YS A C 1
ATOM 885 O O . LYS A 1 122 ? -39.706 8.441 66.241 1.00 45.09 122 LYS A O 1
ATOM 890 N N . LYS A 1 123 ? -38.280 8.705 67.889 1.00 46.06 123 LYS A N 1
ATOM 891 C CA . LYS A 1 123 ? -37.995 8.006 69.165 1.00 46.06 123 LYS A CA 1
ATOM 892 C C . LYS A 1 123 ? -38.410 6.521 69.145 1.00 46.06 123 LYS A C 1
ATOM 894 O O . LYS A 1 123 ? -39.605 6.274 69.161 1.00 46.06 123 LYS A O 1
ATOM 899 N N . THR A 1 124 ? -37.397 5.638 69.123 1.00 42.16 124 THR A N 1
ATOM 900 C CA . THR A 1 124 ? -37.190 4.303 69.766 1.00 42.16 124 THR A CA 1
ATOM 901 C C . THR A 1 124 ? -36.192 3.522 68.893 1.00 42.16 124 THR A C 1
ATOM 903 O O . THR A 1 124 ? -36.432 3.347 67.705 1.00 42.16 124 THR A O 1
ATOM 906 N N . ASP A 1 125 ? -34.949 3.324 69.324 1.00 40.06 125 ASP A N 1
ATOM 907 C CA . ASP A 1 125 ? -34.457 2.227 70.179 1.00 40.06 125 ASP A CA 1
ATOM 908 C C . ASP A 1 125 ? -34.409 0.844 69.502 1.00 40.06 125 ASP A C 1
ATOM 910 O O . ASP A 1 125 ? -35.428 0.299 69.099 1.00 40.06 125 ASP A O 1
ATOM 914 N N . ALA A 1 126 ? -33.180 0.310 69.481 1.00 46.78 126 ALA A N 1
ATOM 915 C CA . ALA A 1 126 ? -32.763 -1.094 69.468 1.00 46.78 126 ALA A CA 1
ATOM 916 C C . ALA A 1 126 ? -33.204 -2.023 68.310 1.00 46.78 126 ALA A C 1
ATOM 918 O O . ALA A 1 126 ? -34.368 -2.354 68.142 1.00 46.78 126 ALA A O 1
ATOM 919 N N . VAL A 1 127 ? -32.228 -2.594 67.592 1.00 50.25 127 VAL A N 1
ATOM 920 C CA . VAL A 1 127 ? -31.732 -3.976 67.797 1.00 50.25 127 VAL A CA 1
ATOM 921 C C . VAL A 1 127 ? -30.751 -4.341 66.671 1.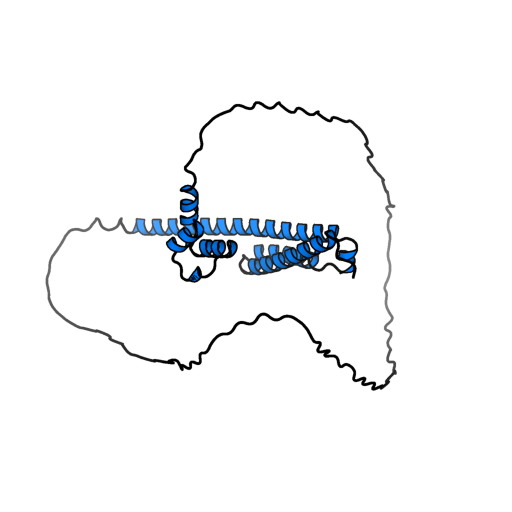00 50.25 127 VAL A C 1
ATOM 923 O O . VAL A 1 127 ? -30.959 -4.072 65.492 1.00 50.25 127 VAL A O 1
ATOM 926 N N . ALA A 1 128 ? -29.641 -4.941 67.092 1.00 48.72 128 ALA A N 1
ATOM 927 C CA . ALA A 1 128 ? -28.516 -5.414 66.305 1.00 48.72 128 ALA A CA 1
ATOM 928 C C . ALA A 1 128 ? -28.809 -6.671 65.468 1.00 48.72 128 ALA A C 1
ATOM 930 O O . ALA A 1 128 ? -29.526 -7.555 65.924 1.00 48.72 128 ALA A O 1
ATOM 931 N N . THR A 1 129 ? -28.144 -6.803 64.313 1.00 45.97 129 THR A N 1
ATOM 932 C CA . THR A 1 129 ? -27.513 -8.042 63.778 1.00 45.97 129 THR A CA 1
ATOM 933 C C . THR A 1 129 ? -26.827 -7.679 62.450 1.00 45.97 129 THR A C 1
ATOM 935 O O . THR A 1 129 ? -27.476 -7.334 61.475 1.00 45.97 129 THR A O 1
ATOM 938 N N . VAL A 1 130 ? -25.512 -7.445 62.409 1.00 48.19 130 VAL A N 1
ATOM 939 C CA . VAL A 1 130 ? -24.439 -8.436 62.186 1.00 48.19 130 VAL A CA 1
ATOM 940 C C . VAL A 1 130 ? -24.768 -9.449 61.084 1.00 48.19 130 VAL A C 1
ATOM 942 O O . VAL A 1 130 ? -25.429 -10.454 61.323 1.00 48.19 130 VAL A O 1
ATOM 945 N N . THR A 1 131 ? -24.195 -9.248 59.895 1.00 45.22 131 THR A N 1
ATOM 946 C CA . THR A 1 131 ? -23.723 -10.365 59.060 1.00 45.22 131 THR A CA 1
ATOM 947 C C . THR A 1 131 ? -22.563 -9.910 58.176 1.00 45.22 131 THR A C 1
ATOM 949 O O . THR A 1 131 ? -22.713 -9.398 57.071 1.00 45.22 131 THR A O 1
ATOM 952 N N . ILE A 1 132 ? -21.364 -10.097 58.721 1.00 46.53 132 ILE A N 1
ATOM 953 C CA . ILE A 1 132 ? -20.088 -10.081 58.014 1.00 46.53 132 ILE A CA 1
ATOM 954 C C . ILE A 1 132 ? -19.979 -11.429 57.296 1.00 46.53 132 ILE A C 1
ATOM 956 O O . ILE A 1 132 ? -19.877 -12.461 57.953 1.00 46.53 132 ILE A O 1
ATOM 960 N N . SER A 1 133 ? -19.973 -11.437 55.962 1.00 47.75 133 SER A N 1
ATOM 961 C CA . SER A 1 133 ? -19.546 -12.605 55.179 1.00 47.75 133 SER A CA 1
ATOM 962 C C . SER A 1 133 ? -18.196 -12.337 54.532 1.00 47.75 133 SER A C 1
ATOM 964 O O . SER A 1 133 ? -18.059 -11.828 53.424 1.00 47.75 133 SER A O 1
ATOM 966 N N . LYS A 1 134 ? -17.194 -12.713 55.317 1.00 43.38 134 LYS A N 1
ATOM 967 C CA . LYS A 1 134 ? -15.820 -13.028 54.961 1.00 43.38 134 LYS A CA 1
ATOM 968 C C . LYS A 1 134 ? -15.817 -14.251 54.035 1.00 43.38 134 LYS A C 1
ATOM 970 O O . LYS A 1 134 ? -16.247 -15.323 54.450 1.00 43.38 134 LYS A O 1
ATOM 975 N N . LYS A 1 135 ? -15.265 -14.132 52.826 1.00 54.94 135 LYS A N 1
ATOM 976 C CA . LYS A 1 135 ? -14.648 -15.282 52.150 1.00 54.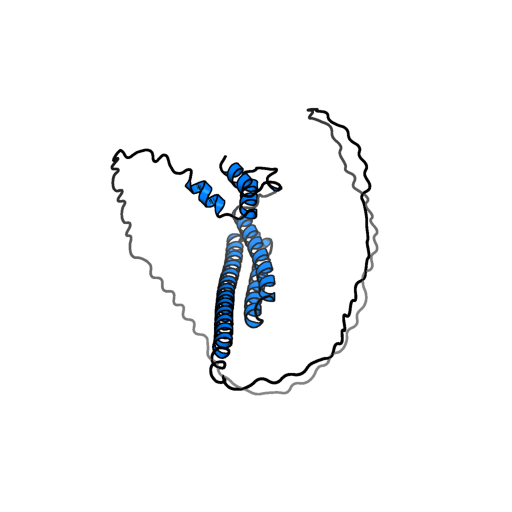94 135 LYS A CA 1
ATOM 977 C C . LYS A 1 135 ? -13.365 -14.861 51.453 1.00 54.94 135 LYS A C 1
ATOM 979 O O . LYS A 1 135 ? -13.331 -14.468 50.295 1.00 54.94 135 LYS A O 1
ATOM 984 N N . SER A 1 136 ? -12.320 -14.909 52.262 1.00 48.03 136 SER A N 1
ATOM 985 C CA . SER A 1 136 ? -10.931 -15.023 51.865 1.00 48.03 136 SER A CA 1
ATOM 986 C C . SER A 1 136 ? -10.607 -16.452 51.415 1.00 48.03 136 SER A C 1
ATOM 988 O O . SER A 1 136 ? -11.273 -17.402 51.837 1.00 48.03 136 SER A O 1
ATOM 990 N N . SER A 1 137 ? -9.485 -16.538 50.692 1.00 47.56 137 SER A N 1
ATOM 991 C CA . SER A 1 137 ? -8.525 -17.656 50.622 1.00 47.56 137 SER A CA 1
ATOM 992 C C . SER A 1 137 ? -8.582 -18.545 49.359 1.00 47.56 137 SER A C 1
ATOM 994 O O . SER A 1 137 ? -9.659 -18.732 48.799 1.00 47.56 137 SER A O 1
ATOM 996 N N . PRO A 1 138 ? -7.467 -19.218 48.985 1.00 56.00 138 PRO A N 1
ATOM 997 C CA . PRO A 1 138 ? -6.125 -18.656 48.725 1.00 56.00 138 PRO A CA 1
ATOM 998 C C . PRO A 1 138 ? -5.369 -19.356 47.548 1.00 56.00 138 PRO A C 1
ATOM 1000 O O . PRO A 1 138 ? -5.810 -20.369 47.026 1.00 56.00 138 PRO A O 1
ATOM 1003 N N . ALA A 1 139 ? -4.187 -18.817 47.213 1.00 42.53 139 ALA A N 1
ATOM 1004 C CA . ALA A 1 139 ? -2.936 -19.508 46.835 1.00 42.53 139 ALA A CA 1
ATOM 1005 C C . ALA A 1 139 ? -2.877 -20.579 45.710 1.00 42.53 139 ALA A C 1
ATOM 1007 O O . ALA A 1 139 ? -3.296 -21.716 45.883 1.00 42.53 139 ALA A O 1
ATOM 1008 N N . ALA A 1 140 ? -2.138 -20.237 44.645 1.00 49.69 140 ALA A N 1
ATOM 1009 C CA . ALA A 1 140 ? -1.083 -21.042 43.994 1.00 49.69 140 ALA A CA 1
ATOM 1010 C C . ALA A 1 140 ? -0.288 -20.046 43.115 1.00 49.69 140 ALA A C 1
ATOM 1012 O O . ALA A 1 140 ? -0.856 -19.470 42.193 1.00 49.69 140 ALA A O 1
ATOM 1013 N N . VAL A 1 141 ? 0.914 -19.562 43.447 1.00 46.94 141 VAL A N 1
ATOM 1014 C CA . VAL A 1 141 ? 2.207 -20.246 43.642 1.00 46.94 141 VAL A CA 1
ATOM 1015 C C . VAL A 1 141 ? 2.488 -21.261 42.534 1.00 46.94 141 VAL A C 1
ATOM 1017 O O . VAL A 1 141 ? 2.241 -22.448 42.697 1.00 46.94 141 VAL A O 1
ATOM 1020 N N . VAL A 1 142 ? 3.034 -20.779 41.414 1.00 53.50 142 VAL A N 1
ATOM 1021 C CA . VAL A 1 142 ? 4.075 -21.518 40.691 1.00 53.50 142 VAL A CA 1
ATOM 1022 C C . VAL A 1 142 ? 5.245 -20.567 40.492 1.00 53.50 142 VAL A C 1
ATOM 1024 O O . VAL A 1 142 ? 5.273 -19.697 39.625 1.00 53.50 142 VAL A O 1
ATOM 1027 N N . GLU A 1 143 ? 6.162 -20.739 41.424 1.00 42.12 143 GLU A N 1
ATOM 1028 C CA . GLU A 1 143 ? 7.556 -20.365 41.419 1.00 42.12 143 GLU A CA 1
ATOM 1029 C C . GLU A 1 143 ? 8.292 -21.247 40.399 1.00 42.12 143 GLU A C 1
ATOM 1031 O O . GLU A 1 143 ? 8.320 -22.467 40.527 1.00 42.12 143 GLU A O 1
ATOM 1036 N N . THR A 1 144 ? 8.886 -20.638 39.377 1.00 48.47 144 THR A N 1
ATOM 1037 C CA . THR A 1 144 ? 10.012 -21.2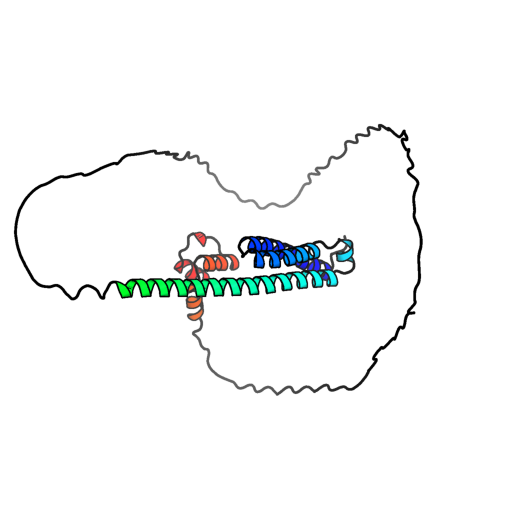39 38.651 1.00 48.47 144 THR A CA 1
ATOM 1038 C C . THR A 1 144 ? 11.128 -20.215 38.644 1.00 48.47 144 THR A C 1
ATOM 1040 O O . THR A 1 144 ? 11.155 -19.291 37.829 1.00 48.47 144 THR A O 1
ATOM 1043 N N . ALA A 1 145 ? 11.986 -20.362 39.648 1.00 48.09 145 ALA A N 1
ATOM 1044 C CA . ALA A 1 145 ? 13.254 -19.680 39.794 1.00 48.09 145 ALA A CA 1
ATOM 1045 C C . ALA A 1 145 ? 14.290 -20.211 38.769 1.00 48.09 145 ALA A C 1
ATOM 1047 O O . ALA A 1 145 ? 14.062 -21.241 38.127 1.00 48.09 145 ALA A O 1
ATOM 1048 N N . PRO A 1 146 ? 15.405 -19.485 38.583 1.00 57.81 146 PRO A N 1
ATOM 1049 C CA . PRO A 1 146 ? 16.317 -19.603 37.453 1.00 57.81 146 PRO A CA 1
ATOM 1050 C C . PRO A 1 146 ? 17.481 -20.559 37.739 1.00 57.81 146 PRO A C 1
ATOM 1052 O O . PRO A 1 146 ? 18.021 -20.578 38.843 1.00 57.81 146 PRO A O 1
ATOM 1055 N N . ALA A 1 147 ? 17.923 -21.291 36.715 1.00 51.75 147 ALA A N 1
ATOM 1056 C CA . ALA A 1 147 ? 19.215 -21.966 36.724 1.00 51.75 147 ALA A CA 1
ATOM 1057 C C . ALA A 1 147 ? 20.247 -21.113 35.976 1.00 51.75 147 ALA A C 1
ATOM 1059 O O . ALA A 1 147 ? 20.135 -20.833 34.784 1.00 51.75 147 ALA A O 1
ATOM 1060 N N . THR A 1 148 ? 21.224 -20.687 36.759 1.00 43.50 148 THR A N 1
ATOM 1061 C CA . THR A 1 148 ? 22.512 -20.090 36.430 1.00 43.50 148 THR A CA 1
ATOM 1062 C C . THR A 1 148 ? 23.493 -21.120 35.860 1.00 43.50 148 THR A C 1
ATOM 1064 O O . THR A 1 148 ? 23.618 -22.196 36.437 1.00 43.50 148 THR A O 1
ATOM 1067 N N . ALA A 1 149 ? 24.229 -20.749 34.809 1.00 49.59 149 ALA A N 1
ATOM 1068 C CA . ALA A 1 149 ? 25.646 -21.059 34.532 1.00 49.59 149 ALA A CA 1
ATOM 1069 C C . ALA A 1 149 ? 25.985 -20.302 33.226 1.00 49.59 149 ALA A C 1
ATOM 1071 O O . ALA A 1 149 ? 25.348 -20.556 32.207 1.00 49.59 149 ALA A O 1
ATOM 1072 N N . SER A 1 150 ? 26.712 -19.180 33.211 1.00 43.56 150 SER A N 1
ATOM 1073 C CA . SER A 1 150 ? 28.128 -18.962 33.566 1.00 43.56 150 SER A CA 1
ATOM 1074 C C . SER A 1 150 ? 29.082 -19.886 32.816 1.00 43.56 150 SER A C 1
ATOM 1076 O O . SER A 1 150 ? 29.173 -21.053 33.168 1.00 43.56 150 SER A O 1
ATOM 1078 N N . GLU A 1 151 ? 29.739 -19.321 31.800 1.00 48.41 151 GLU A N 1
ATOM 1079 C CA . GLU A 1 151 ? 31.179 -19.374 31.457 1.00 48.41 151 GLU A CA 1
ATOM 1080 C C . GLU A 1 151 ? 31.302 -18.576 30.136 1.00 48.41 151 GLU A C 1
ATOM 1082 O O . GLU A 1 151 ? 30.698 -18.945 29.133 1.00 48.41 151 GLU A O 1
ATOM 1087 N N . ASP A 1 152 ? 31.734 -17.312 30.102 1.00 37.84 152 ASP A N 1
ATOM 1088 C CA . ASP A 1 152 ? 33.007 -16.693 30.518 1.00 37.84 152 ASP A CA 1
ATOM 1089 C C . ASP A 1 152 ? 34.192 -17.041 29.590 1.00 37.84 152 ASP A C 1
ATOM 1091 O O . ASP A 1 152 ? 34.272 -18.140 29.051 1.00 37.84 152 ASP A O 1
ATOM 1095 N N . ALA A 1 153 ? 35.072 -16.046 29.428 1.00 45.69 153 ALA A N 1
ATOM 1096 C CA . ALA A 1 153 ? 36.284 -15.928 28.604 1.00 45.69 153 ALA A CA 1
ATOM 1097 C C . ALA A 1 153 ? 36.095 -15.620 27.096 1.00 45.69 153 ALA A C 1
ATOM 1099 O O . ALA A 1 153 ? 35.652 -16.439 26.298 1.00 45.69 153 ALA A O 1
ATOM 1100 N N . GLU A 1 154 ? 36.255 -14.355 26.683 1.00 43.12 154 GLU A N 1
ATOM 1101 C CA . GLU A 1 154 ? 37.533 -13.653 26.392 1.00 43.12 154 GLU A CA 1
ATOM 1102 C C . GLU A 1 154 ? 38.118 -14.036 25.021 1.00 43.12 154 GLU A C 1
ATOM 1104 O O . GLU A 1 154 ? 38.418 -15.183 24.731 1.00 43.12 154 GLU A O 1
ATOM 1109 N N . ALA A 1 155 ? 38.067 -13.121 24.052 1.00 43.72 155 ALA A N 1
ATOM 1110 C CA . ALA A 1 155 ? 39.105 -12.123 23.763 1.00 43.72 155 ALA A CA 1
ATOM 1111 C C . ALA A 1 155 ? 40.284 -12.715 22.974 1.00 43.72 155 ALA A C 1
ATOM 1113 O O . ALA A 1 155 ? 41.113 -1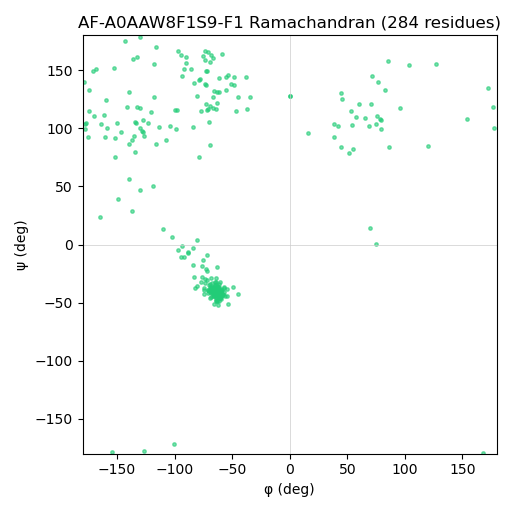3.421 23.525 1.00 43.72 155 ALA A O 1
ATOM 1114 N N . ALA A 1 156 ? 40.368 -12.371 21.683 1.00 46.47 156 ALA A N 1
ATOM 1115 C CA . ALA A 1 156 ? 41.609 -11.973 21.011 1.00 46.47 156 ALA A CA 1
ATOM 1116 C C . ALA A 1 156 ? 41.358 -11.718 19.514 1.00 46.47 156 ALA A C 1
ATOM 1118 O O . ALA A 1 156 ? 40.951 -12.589 18.751 1.00 46.47 156 ALA A O 1
ATOM 1119 N N . THR A 1 157 ? 41.608 -10.470 19.129 1.00 43.38 157 THR A N 1
ATOM 1120 C CA . THR A 1 157 ? 42.349 -10.049 17.929 1.00 43.38 157 THR A CA 1
ATOM 1121 C C . THR A 1 157 ? 42.896 -11.150 17.007 1.00 43.38 157 THR A C 1
ATOM 1123 O O . THR A 1 157 ? 43.717 -11.945 17.452 1.00 43.38 157 THR A O 1
ATOM 1126 N N . ALA A 1 158 ? 42.593 -11.074 15.705 1.00 43.59 158 ALA A N 1
ATOM 1127 C CA . ALA A 1 158 ? 43.604 -11.135 14.639 1.00 43.59 158 ALA A CA 1
ATOM 1128 C C . ALA A 1 158 ? 42.982 -10.888 13.253 1.00 43.59 158 ALA A C 1
ATOM 1130 O O . ALA A 1 158 ? 42.182 -11.659 12.730 1.00 43.59 158 ALA A O 1
ATOM 1131 N N . GLU A 1 159 ? 43.410 -9.780 12.668 1.00 48.09 159 GLU A N 1
ATOM 1132 C CA . GLU A 1 159 ? 43.643 -9.579 11.244 1.00 48.09 159 GLU A CA 1
ATOM 1133 C C . GLU A 1 159 ? 44.225 -10.833 10.561 1.00 48.09 159 GLU A C 1
ATOM 1135 O O . GLU A 1 159 ? 45.336 -11.243 10.878 1.00 48.09 159 GLU A O 1
ATOM 1140 N N . SER A 1 160 ? 43.500 -11.434 9.609 1.00 40.91 160 SER A N 1
ATOM 1141 C CA . SER A 1 160 ? 44.107 -12.119 8.456 1.00 40.91 160 SER A CA 1
ATOM 1142 C C . SER A 1 160 ? 43.054 -12.495 7.406 1.00 40.91 160 SER A C 1
ATOM 1144 O O . SER A 1 160 ? 42.217 -13.374 7.602 1.00 40.91 160 SER A O 1
ATOM 1146 N N . ALA A 1 161 ? 43.108 -11.827 6.259 1.00 52.59 161 ALA A N 1
ATOM 1147 C CA . ALA A 1 161 ? 42.819 -12.450 4.969 1.00 52.59 161 ALA A CA 1
ATOM 1148 C C . ALA A 1 161 ? 44.179 -12.837 4.342 1.00 52.59 161 ALA A C 1
ATOM 1150 O O . ALA A 1 161 ? 45.181 -12.257 4.765 1.00 52.59 161 ALA A O 1
ATOM 1151 N N . PRO A 1 162 ? 44.275 -13.660 3.277 1.00 67.81 162 PRO A N 1
ATOM 1152 C CA . PRO A 1 162 ? 43.274 -14.494 2.601 1.00 67.81 162 PRO A CA 1
ATOM 1153 C C . PRO A 1 162 ? 43.751 -15.959 2.384 1.00 67.81 162 PRO A C 1
ATOM 1155 O O . PRO A 1 162 ? 44.906 -16.284 2.630 1.00 67.81 162 PRO A O 1
ATOM 1158 N N . ALA A 1 163 ? 42.875 -16.794 1.802 1.00 43.09 163 ALA A N 1
ATOM 1159 C CA . ALA A 1 163 ? 43.159 -17.911 0.873 1.00 43.09 163 ALA A CA 1
ATOM 1160 C C . ALA A 1 163 ? 42.577 -19.289 1.248 1.00 43.09 163 ALA A C 1
ATOM 1162 O O . ALA A 1 163 ? 42.358 -19.624 2.403 1.00 43.09 163 ALA A O 1
ATOM 1163 N N . ALA A 1 164 ? 42.406 -20.078 0.181 1.00 44.56 164 ALA A N 1
ATOM 1164 C CA . ALA A 1 164 ? 42.168 -21.521 0.118 1.00 44.56 164 ALA A CA 1
ATOM 1165 C C . ALA A 1 164 ? 40.713 -22.033 0.230 1.00 44.56 164 ALA A C 1
ATOM 1167 O O . ALA A 1 164 ? 40.236 -22.493 1.257 1.00 44.56 164 ALA A O 1
ATOM 1168 N N . VAL A 1 165 ? 40.042 -22.014 -0.930 1.00 53.03 165 VAL A N 1
ATOM 1169 C CA . VAL A 1 165 ? 39.552 -23.220 -1.632 1.00 53.03 165 VAL A CA 1
ATOM 1170 C C . VAL A 1 165 ? 38.993 -24.344 -0.746 1.00 53.03 165 VAL A C 1
ATOM 1172 O O . VAL A 1 165 ? 39.741 -25.198 -0.290 1.00 53.03 165 VAL A O 1
ATOM 1175 N N . VAL A 1 166 ? 37.663 -24.474 -0.701 1.00 51.75 166 VAL A N 1
ATOM 1176 C CA . VAL A 1 166 ? 37.015 -25.794 -0.626 1.00 51.75 166 VAL A CA 1
ATOM 1177 C C . VAL A 1 166 ? 35.876 -25.833 -1.639 1.00 51.75 166 VAL A C 1
ATOM 1179 O O . VAL A 1 166 ? 34.820 -25.225 -1.473 1.00 51.75 166 VAL A O 1
ATOM 1182 N N . ARG A 1 167 ? 36.141 -26.539 -2.741 1.00 49.69 167 ARG A N 1
ATOM 1183 C CA . ARG A 1 167 ? 35.148 -27.004 -3.707 1.00 49.69 167 ARG A CA 1
ATOM 1184 C C . ARG A 1 167 ? 34.233 -27.987 -2.983 1.00 49.69 167 ARG A C 1
ATOM 1186 O O . ARG A 1 167 ? 34.709 -29.038 -2.571 1.00 49.69 167 ARG A O 1
ATOM 1193 N N . ASN A 1 168 ? 32.947 -27.674 -2.864 1.00 47.03 168 ASN A N 1
ATOM 1194 C CA . ASN A 1 168 ? 31.944 -28.668 -2.498 1.00 47.03 168 ASN A CA 1
ATOM 1195 C C . ASN A 1 168 ? 30.973 -28.839 -3.671 1.00 47.03 168 ASN A C 1
ATOM 1197 O O . ASN A 1 168 ? 29.974 -28.136 -3.798 1.00 47.03 168 ASN A O 1
ATOM 1201 N N . ALA A 1 169 ? 31.372 -29.731 -4.573 1.00 50.09 169 ALA A N 1
ATOM 1202 C CA . ALA A 1 169 ? 30.522 -30.428 -5.522 1.00 50.09 169 ALA A CA 1
ATOM 1203 C C . ALA A 1 169 ? 30.663 -31.912 -5.167 1.00 50.09 169 ALA A C 1
ATOM 1205 O O . ALA A 1 169 ? 31.793 -32.390 -5.036 1.00 50.09 169 ALA A O 1
ATOM 1206 N N . PRO A 1 170 ? 29.542 -32.608 -4.951 1.00 56.06 170 PRO A N 1
ATOM 1207 C CA . PRO A 1 170 ? 29.228 -33.670 -5.901 1.00 56.06 170 PRO A CA 1
ATOM 1208 C C . PRO A 1 170 ? 27.723 -33.777 -6.215 1.00 56.06 170 PRO A C 1
ATOM 1210 O O . PRO A 1 170 ? 26.906 -34.108 -5.362 1.00 56.06 170 PRO A O 1
ATOM 1213 N N . GLU A 1 171 ? 27.383 -33.563 -7.484 1.00 50.16 171 GLU A N 1
ATOM 1214 C CA . GLU A 1 171 ? 26.514 -34.482 -8.242 1.00 50.16 171 GLU A CA 1
ATOM 1215 C C . GLU A 1 171 ? 27.449 -35.454 -9.006 1.00 50.16 171 GLU A C 1
ATOM 1217 O O . GLU A 1 171 ? 28.622 -35.091 -9.166 1.00 50.16 171 GLU A O 1
ATOM 1222 N N . PRO A 1 172 ? 27.018 -36.629 -9.526 1.00 59.28 172 PRO A N 1
ATOM 1223 C CA . PRO A 1 172 ? 25.638 -37.084 -9.752 1.00 59.28 172 PRO A CA 1
ATOM 1224 C C . PRO A 1 172 ? 25.353 -38.549 -9.332 1.00 59.28 172 PRO A C 1
ATOM 1226 O O . PRO A 1 172 ? 26.240 -39.398 -9.310 1.00 59.28 172 PRO A O 1
ATOM 1229 N N . ALA A 1 173 ? 24.080 -38.888 -9.118 1.00 52.84 173 ALA A N 1
ATOM 1230 C CA . ALA A 1 173 ? 23.613 -40.272 -9.219 1.00 52.84 173 ALA A CA 1
ATOM 1231 C C . ALA A 1 173 ? 22.368 -40.320 -10.107 1.00 52.84 173 ALA A C 1
ATOM 1233 O O . ALA A 1 173 ? 21.257 -39.974 -9.711 1.00 52.84 173 ALA A O 1
ATOM 1234 N N . VAL A 1 174 ? 22.634 -40.711 -11.348 1.00 53.62 174 VAL A N 1
ATOM 1235 C CA . VAL A 1 174 ? 21.686 -41.156 -12.360 1.00 53.62 174 VAL A CA 1
ATOM 1236 C C . VAL A 1 174 ? 20.959 -42.411 -11.876 1.00 53.62 174 VAL A C 1
ATOM 1238 O O . VAL A 1 174 ? 21.580 -43.367 -11.416 1.00 53.62 174 VAL A O 1
ATOM 1241 N N . GLY A 1 175 ? 19.637 -42.393 -11.990 1.00 46.09 175 GLY A N 1
ATOM 1242 C CA . GLY A 1 175 ? 18.765 -43.544 -11.803 1.00 46.09 175 GLY A CA 1
ATOM 1243 C C . GLY A 1 175 ? 17.759 -43.576 -12.942 1.00 46.09 175 GLY A C 1
ATOM 1244 O O . GLY A 1 175 ? 16.632 -43.113 -12.785 1.00 46.09 175 GLY A O 1
ATOM 1245 N N . ASP A 1 176 ? 18.206 -44.076 -14.092 1.00 42.50 176 ASP A N 1
ATOM 1246 C CA . ASP A 1 176 ? 17.353 -44.583 -15.162 1.00 42.50 176 ASP A CA 1
ATOM 1247 C C . ASP A 1 176 ? 16.634 -45.842 -14.661 1.00 42.50 176 ASP A C 1
ATOM 1249 O O . ASP A 1 176 ? 17.261 -46.855 -14.353 1.00 42.50 176 ASP A O 1
ATOM 1253 N N . ALA A 1 177 ? 15.307 -45.779 -14.593 1.00 48.97 177 ALA A N 1
ATOM 1254 C CA . ALA A 1 177 ? 14.449 -46.954 -14.576 1.00 48.97 177 ALA A CA 1
ATOM 1255 C C . ALA A 1 177 ? 13.258 -46.688 -15.497 1.00 48.97 177 ALA A C 1
ATOM 1257 O O . ALA A 1 177 ? 12.223 -46.134 -15.122 1.00 48.97 177 ALA A O 1
ATOM 1258 N N . ASP A 1 178 ? 13.499 -47.078 -16.739 1.00 41.44 178 ASP A N 1
ATOM 1259 C CA . ASP A 1 178 ? 12.551 -47.417 -17.780 1.00 41.44 178 ASP A CA 1
ATOM 1260 C C . ASP A 1 178 ? 11.431 -48.332 -17.242 1.00 41.44 178 ASP A C 1
ATOM 1262 O O . ASP A 1 178 ? 11.687 -49.377 -16.639 1.00 41.44 178 ASP A O 1
ATOM 1266 N N . SER A 1 179 ? 10.172 -47.952 -17.454 1.00 48.38 179 SER A N 1
ATOM 1267 C CA . SER A 1 179 ? 9.097 -48.926 -17.663 1.00 48.38 179 SER A CA 1
ATOM 1268 C C . SER A 1 179 ? 7.926 -48.276 -18.377 1.00 48.38 179 SER A C 1
ATOM 1270 O O . SER A 1 179 ? 7.087 -47.569 -17.817 1.00 48.38 179 SER A O 1
ATOM 1272 N N . ALA A 1 180 ? 7.912 -48.564 -19.669 1.00 47.75 180 ALA A N 1
ATOM 1273 C CA . ALA A 1 180 ? 6.803 -48.438 -20.579 1.00 47.75 180 ALA A CA 1
ATOM 1274 C C . ALA A 1 180 ? 5.504 -49.060 -20.038 1.00 47.75 180 ALA A C 1
ATOM 1276 O O . ALA A 1 180 ? 5.468 -50.212 -19.608 1.00 47.75 180 ALA A O 1
ATOM 1277 N N . THR A 1 181 ? 4.381 -48.362 -20.212 1.00 44.91 181 THR A N 1
ATOM 1278 C CA . THR A 1 181 ? 3.113 -49.029 -20.547 1.00 44.91 181 THR A CA 1
ATOM 1279 C C . THR A 1 181 ? 2.245 -48.093 -21.388 1.00 44.91 181 THR A C 1
ATOM 1281 O O . THR A 1 181 ? 1.678 -47.117 -20.903 1.00 44.91 181 THR A O 1
ATOM 1284 N N . ALA A 1 182 ? 2.180 -48.386 -22.686 1.00 50.34 182 ALA A N 1
ATOM 1285 C CA . ALA A 1 182 ? 1.255 -47.796 -23.652 1.00 50.34 182 ALA A CA 1
ATOM 1286 C C . ALA A 1 182 ? 0.063 -48.778 -23.900 1.00 50.34 182 ALA A C 1
ATOM 1288 O O . ALA A 1 182 ? -0.083 -49.742 -23.151 1.00 50.34 182 ALA A O 1
ATOM 1289 N N . PRO A 1 183 ? -0.855 -48.567 -24.868 1.00 65.62 183 PRO A N 1
ATOM 1290 C CA . PRO A 1 183 ? -2.256 -48.228 -24.604 1.00 65.62 183 PRO A CA 1
ATOM 1291 C C . PRO A 1 183 ? -3.277 -49.271 -25.120 1.00 65.62 183 PRO A C 1
ATOM 1293 O O . PRO A 1 183 ? -3.036 -49.975 -26.096 1.00 65.62 183 PRO A O 1
ATOM 1296 N N . LYS A 1 184 ? -4.471 -49.329 -24.513 1.00 46.88 184 LYS A N 1
ATOM 1297 C CA . LYS A 1 184 ? -5.733 -49.934 -25.023 1.00 46.88 184 LYS A CA 1
ATOM 1298 C C . LYS A 1 184 ? -6.787 -49.689 -23.923 1.00 46.88 184 LYS A C 1
ATOM 1300 O O . LYS A 1 184 ? -6.454 -49.797 -22.757 1.00 46.88 184 LYS A O 1
ATOM 1305 N N . ARG A 1 185 ? -8.056 -49.349 -24.150 1.00 42.88 185 ARG A N 1
ATOM 1306 C CA . ARG A 1 185 ? -8.981 -49.797 -25.188 1.00 42.88 185 ARG A CA 1
ATOM 1307 C C . ARG A 1 185 ? -10.250 -48.928 -25.134 1.00 42.88 185 ARG A C 1
ATOM 1309 O O . ARG A 1 185 ? -10.656 -48.463 -24.076 1.00 42.88 185 ARG A O 1
ATOM 1316 N N . ALA A 1 186 ? -10.848 -48.764 -26.307 1.00 49.25 186 ALA A N 1
ATOM 1317 C CA . ALA A 1 186 ? -12.162 -48.211 -26.611 1.00 49.25 186 ALA A CA 1
ATOM 1318 C C . ALA A 1 186 ? -13.305 -48.546 -25.629 1.00 49.25 186 ALA A C 1
ATOM 1320 O O . ALA A 1 186 ? -13.447 -49.700 -25.230 1.00 49.25 186 ALA A O 1
ATOM 1321 N N . ALA A 1 187 ? -14.202 -47.572 -25.421 1.00 50.06 187 ALA A N 1
ATOM 1322 C CA . ALA A 1 187 ? -15.647 -47.801 -25.304 1.00 50.06 187 ALA A CA 1
ATOM 1323 C C . ALA A 1 187 ? -16.446 -46.500 -25.553 1.00 50.06 187 ALA A C 1
ATOM 1325 O O . ALA A 1 187 ? -16.705 -45.715 -24.647 1.00 50.06 187 ALA A O 1
ATOM 1326 N N . ALA A 1 188 ? -16.851 -46.289 -26.806 1.00 51.53 188 ALA A N 1
ATOM 1327 C CA . ALA A 1 188 ? -18.153 -45.699 -27.139 1.00 51.53 188 ALA A CA 1
ATOM 1328 C C . ALA A 1 188 ? -19.130 -46.886 -27.314 1.00 51.53 188 ALA A C 1
ATOM 1330 O O . ALA A 1 188 ? -18.645 -47.954 -27.706 1.00 51.53 188 ALA A O 1
ATOM 1331 N N . PRO A 1 189 ? -20.457 -46.773 -27.066 1.00 59.91 189 PRO A N 1
ATOM 1332 C CA . PRO A 1 189 ? -21.334 -46.033 -27.988 1.00 59.91 189 PRO A CA 1
ATOM 1333 C C . PRO A 1 189 ? -22.627 -45.432 -27.371 1.00 59.91 189 PRO A C 1
ATOM 1335 O O . PRO A 1 189 ? -22.912 -45.601 -26.193 1.00 59.91 189 PRO A O 1
ATOM 1338 N N . ALA A 1 190 ? -23.417 -44.790 -28.251 1.00 52.72 190 ALA A N 1
ATOM 1339 C CA . ALA A 1 190 ? -24.864 -44.475 -28.206 1.00 52.72 190 ALA A CA 1
ATOM 1340 C C . ALA A 1 190 ? -25.143 -42.959 -28.277 1.00 52.72 190 ALA A C 1
ATOM 1342 O O . ALA A 1 190 ? -25.184 -42.254 -27.279 1.00 52.72 190 ALA A O 1
ATOM 1343 N N . ARG A 1 191 ? -25.214 -42.346 -29.467 1.00 50.12 191 ARG A N 1
ATOM 1344 C CA . ARG A 1 191 ? -26.389 -42.328 -30.369 1.00 50.12 191 ARG A CA 1
ATOM 1345 C C . ARG A 1 191 ? -27.728 -42.210 -29.626 1.00 50.12 191 ARG A C 1
ATOM 1347 O O . ARG A 1 191 ? -28.385 -43.210 -29.370 1.00 50.12 191 ARG A O 1
ATOM 1354 N N . ARG A 1 192 ? -28.201 -40.974 -29.450 1.00 55.28 192 ARG A N 1
ATOM 1355 C CA . ARG A 1 192 ? -29.634 -40.655 -29.518 1.00 55.28 192 ARG A CA 1
ATOM 1356 C C . ARG A 1 192 ? -29.855 -39.498 -30.492 1.00 55.28 192 ARG A C 1
ATOM 1358 O O . ARG A 1 192 ? -29.470 -38.361 -30.249 1.00 55.28 192 ARG A O 1
ATOM 1365 N N . ARG A 1 193 ? -30.409 -39.872 -31.645 1.00 49.91 193 ARG A N 1
ATOM 1366 C CA . ARG A 1 193 ? -31.024 -39.022 -32.668 1.00 49.91 193 ARG A CA 1
ATOM 1367 C C . ARG A 1 193 ? -32.520 -38.880 -32.351 1.00 49.91 193 ARG A C 1
ATOM 1369 O O . ARG A 1 193 ? -33.082 -39.773 -31.725 1.00 49.91 193 ARG A O 1
ATOM 1376 N N . ALA A 1 194 ? -33.116 -37.847 -32.953 1.00 46.50 194 ALA A N 1
ATOM 1377 C CA . ALA A 1 194 ? -34.542 -37.497 -33.034 1.00 46.50 194 ALA A CA 1
ATOM 1378 C C . ALA A 1 194 ? -35.080 -36.739 -31.799 1.00 46.50 194 ALA A C 1
ATOM 1380 O O . ALA A 1 194 ? -34.786 -37.112 -30.676 1.00 46.50 194 ALA A O 1
ATOM 1381 N N . ALA A 1 195 ? -35.835 -35.645 -31.919 1.00 52.12 195 ALA A N 1
ATOM 1382 C CA . ALA A 1 195 ? -36.632 -35.160 -33.042 1.00 52.12 195 ALA A CA 1
ATOM 1383 C C . ALA A 1 195 ? -36.776 -33.622 -33.015 1.00 52.12 195 ALA A C 1
ATOM 1385 O O . ALA A 1 195 ? -36.758 -33.000 -31.956 1.00 52.12 195 ALA A O 1
ATOM 1386 N N . ALA A 1 196 ? -36.944 -33.034 -34.203 1.00 54.06 196 ALA A N 1
ATOM 1387 C CA . ALA A 1 196 ? -37.525 -31.704 -34.405 1.00 54.06 196 ALA A CA 1
ATOM 1388 C C . ALA A 1 196 ? -39.034 -31.711 -34.062 1.00 54.06 196 ALA A C 1
ATOM 1390 O O . ALA A 1 196 ? -39.635 -32.787 -34.031 1.00 54.06 196 ALA A O 1
ATOM 1391 N N . PRO A 1 197 ? -39.664 -30.541 -33.851 1.00 57.78 197 PRO A N 1
ATOM 1392 C CA . PRO A 1 197 ? -40.424 -29.917 -34.950 1.00 57.78 197 PRO A CA 1
ATOM 1393 C C . PRO A 1 197 ? -40.228 -28.379 -34.984 1.00 57.78 197 PRO A C 1
ATOM 1395 O O . PRO A 1 197 ? -40.114 -27.727 -33.957 1.00 57.78 197 PRO A O 1
ATOM 1398 N N . ALA A 1 198 ? -39.914 -27.780 -36.135 1.00 53.44 198 ALA A N 1
ATOM 1399 C CA . ALA A 1 198 ? -40.819 -27.298 -37.190 1.00 53.44 198 ALA A CA 1
ATOM 1400 C C . ALA A 1 198 ? -41.158 -25.793 -37.064 1.00 53.44 198 ALA A C 1
ATOM 1402 O O . ALA A 1 198 ? -41.788 -25.381 -36.104 1.00 53.44 198 ALA A O 1
ATOM 1403 N N . LYS A 1 199 ? -40.746 -25.036 -38.102 1.00 50.50 199 LYS A N 1
ATOM 1404 C CA . LYS A 1 199 ? -41.474 -23.976 -38.849 1.00 50.50 199 LYS A CA 1
ATOM 1405 C C . LYS A 1 199 ? -42.254 -22.953 -37.988 1.00 50.50 199 LYS A C 1
ATOM 1407 O O . LYS A 1 199 ? -43.200 -23.321 -37.317 1.00 50.50 199 LYS A O 1
ATOM 1412 N N . LYS A 1 200 ? -42.065 -21.630 -38.099 1.00 58.72 200 LYS A N 1
ATOM 1413 C CA . LYS A 1 200 ? -42.184 -20.745 -39.292 1.00 58.72 200 LYS A CA 1
ATOM 1414 C C . LYS A 1 200 ? -42.157 -19.258 -38.771 1.00 58.72 200 LYS A C 1
ATOM 1416 O O . LYS A 1 200 ? -42.172 -19.090 -37.557 1.00 58.72 200 LYS A O 1
ATOM 1421 N N . PRO A 1 201 ? -42.260 -18.183 -39.588 1.00 58.22 201 PRO A N 1
ATOM 1422 C CA . PRO A 1 201 ? -41.238 -17.558 -40.443 1.00 58.22 201 PRO A CA 1
ATOM 1423 C C . PRO A 1 201 ? -41.047 -16.022 -40.222 1.00 58.22 201 PRO A C 1
ATOM 1425 O O . PRO A 1 201 ? -41.764 -15.402 -39.451 1.00 58.22 201 PRO A O 1
ATOM 1428 N N . ALA A 1 202 ? -40.151 -15.436 -41.037 1.00 44.19 202 ALA A N 1
ATOM 1429 C CA . ALA A 1 202 ? -40.189 -14.072 -41.613 1.00 44.19 202 ALA A CA 1
ATOM 1430 C C . ALA A 1 202 ? -40.013 -12.857 -40.662 1.00 44.19 202 ALA A C 1
ATOM 1432 O O . ALA A 1 202 ? -40.909 -12.517 -39.909 1.00 44.19 202 ALA A O 1
ATOM 1433 N N . ALA A 1 203 ? -38.827 -12.226 -40.616 1.00 56.78 203 ALA A N 1
ATOM 1434 C CA . ALA A 1 203 ? -38.345 -11.121 -41.490 1.00 56.78 203 ALA A CA 1
ATOM 1435 C C . ALA A 1 203 ? -38.796 -9.711 -40.998 1.00 56.78 203 ALA A C 1
ATOM 1437 O O . ALA A 1 203 ? -39.788 -9.648 -40.283 1.00 56.78 203 ALA A O 1
ATOM 1438 N N . PRO A 1 204 ? -38.145 -8.572 -41.357 1.00 57.00 204 PRO A N 1
ATOM 1439 C CA . PRO A 1 204 ? -37.014 -8.402 -42.271 1.00 57.00 204 PRO A CA 1
ATOM 1440 C C . PRO A 1 204 ? -35.839 -7.518 -41.773 1.00 57.00 204 PRO A C 1
ATOM 1442 O O . PRO A 1 204 ? -35.933 -6.680 -40.882 1.00 57.00 204 PRO A O 1
ATOM 1445 N N . ALA A 1 205 ? -34.720 -7.731 -42.465 1.00 53.88 205 ALA A N 1
ATOM 1446 C CA . ALA A 1 205 ? -33.613 -6.834 -42.794 1.00 53.88 205 ALA A CA 1
ATOM 1447 C C . ALA A 1 205 ? -33.633 -5.367 -42.307 1.00 53.88 205 ALA A C 1
ATOM 1449 O O . ALA A 1 205 ? -34.464 -4.570 -42.739 1.00 53.88 205 ALA A O 1
ATOM 1450 N N . LYS A 1 206 ? -32.536 -4.954 -41.652 1.00 57.31 206 LYS A N 1
ATOM 1451 C CA . LYS A 1 206 ? -31.858 -3.686 -41.974 1.00 57.31 206 LYS A CA 1
ATOM 1452 C C . LYS A 1 206 ? -30.346 -3.907 -42.088 1.00 57.31 206 LYS A C 1
ATOM 1454 O O . LYS A 1 206 ? -29.685 -4.354 -41.156 1.00 57.31 206 LYS A O 1
ATOM 1459 N N . LYS A 1 207 ? -29.855 -3.630 -43.298 1.00 54.78 207 LYS A N 1
ATOM 1460 C CA . LYS A 1 207 ? -28.453 -3.581 -43.736 1.00 54.78 207 LYS A CA 1
ATOM 1461 C C . LYS A 1 207 ? -27.634 -2.552 -42.925 1.00 54.78 207 LYS A C 1
ATOM 1463 O O . LYS A 1 207 ? -28.218 -1.665 -42.304 1.00 54.78 207 LYS A O 1
ATOM 1468 N N . PRO A 1 208 ? -26.292 -2.637 -42.984 1.00 54.56 208 PRO A N 1
ATOM 1469 C CA . PRO A 1 208 ? -25.375 -1.822 -42.205 1.00 54.56 208 PRO A CA 1
ATOM 1470 C C . PRO A 1 208 ? -25.153 -0.460 -42.871 1.00 54.56 208 PRO A C 1
ATOM 1472 O O . PRO A 1 208 ? -24.967 -0.378 -44.084 1.00 54.56 208 PRO A O 1
ATOM 1475 N N . ALA A 1 209 ? -25.109 0.600 -42.068 1.00 51.50 209 ALA A N 1
ATOM 1476 C CA . ALA A 1 209 ? -24.593 1.895 -42.486 1.00 51.50 209 ALA A CA 1
ATOM 1477 C C . ALA A 1 209 ? -23.467 2.301 -41.532 1.00 51.50 209 ALA A C 1
ATOM 1479 O O . ALA A 1 209 ? -23.698 2.698 -40.391 1.00 51.50 209 ALA A O 1
ATOM 1480 N N . ALA A 1 210 ? -22.234 2.177 -42.020 1.00 55.12 210 ALA A N 1
ATOM 1481 C CA . ALA A 1 210 ? -21.127 2.980 -41.533 1.00 55.12 210 ALA A CA 1
ATOM 1482 C C . ALA A 1 210 ? -21.438 4.462 -41.796 1.00 55.12 210 ALA A C 1
ATOM 1484 O O . ALA A 1 210 ? -21.983 4.804 -42.847 1.00 55.12 210 ALA A O 1
ATOM 1485 N N . PRO A 1 211 ? -21.044 5.350 -40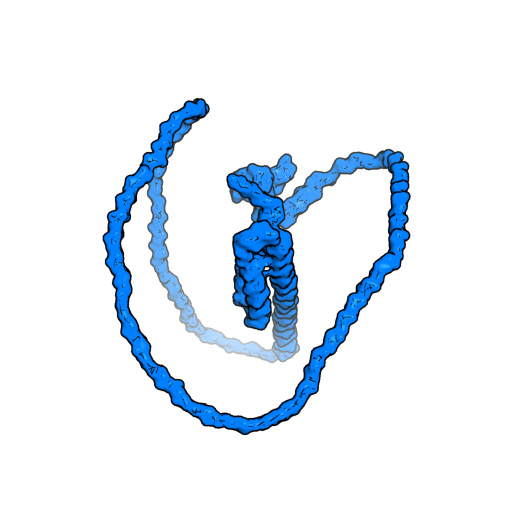.877 1.00 59.09 211 PRO A N 1
ATOM 1486 C CA . PRO A 1 211 ? -20.293 6.499 -41.351 1.00 59.09 211 PRO A CA 1
ATOM 1487 C C . PRO A 1 211 ? -19.018 6.709 -40.536 1.00 59.09 211 PRO A C 1
ATOM 1489 O O . PRO A 1 211 ? -19.019 7.036 -39.351 1.00 59.09 211 PRO A O 1
ATOM 1492 N N . THR A 1 212 ? -17.905 6.584 -41.249 1.00 52.28 212 THR A N 1
ATOM 1493 C CA . THR A 1 212 ? -16.667 7.313 -40.998 1.00 52.28 212 THR A CA 1
ATOM 1494 C C . THR A 1 212 ? -16.961 8.798 -40.771 1.00 52.28 212 THR A C 1
ATOM 1496 O O . THR A 1 212 ? -17.354 9.492 -41.707 1.00 52.28 212 THR A O 1
ATOM 1499 N N . LYS A 1 213 ? -16.702 9.318 -39.568 1.00 57.09 213 LYS A N 1
ATOM 1500 C CA . LYS A 1 213 ? -16.415 10.747 -39.372 1.00 57.09 213 LYS A CA 1
ATOM 1501 C C . LYS A 1 213 ? -15.220 10.926 -38.444 1.00 57.09 213 LYS A C 1
ATOM 1503 O O . LYS A 1 213 ? -15.321 10.964 -37.225 1.00 57.09 213 LYS A O 1
ATOM 1508 N N . LYS A 1 214 ? -14.074 11.037 -39.107 1.00 47.62 214 LYS A N 1
ATOM 1509 C CA . LYS A 1 214 ? -12.891 11.782 -38.686 1.00 47.62 214 LYS A CA 1
ATOM 1510 C C . LYS A 1 214 ? -13.280 13.270 -38.615 1.00 47.62 214 LYS A C 1
ATOM 1512 O O . LYS A 1 214 ? -13.810 13.770 -39.604 1.00 47.62 214 LYS A O 1
ATOM 1517 N N . PRO A 1 215 ? -12.975 13.989 -37.528 1.00 59.53 215 PRO A N 1
ATOM 1518 C CA . PRO A 1 215 ? -12.588 15.384 -37.668 1.00 59.53 215 PRO A CA 1
ATOM 1519 C C . PRO A 1 215 ? -11.076 15.489 -37.483 1.00 59.53 215 PRO A C 1
ATOM 1521 O O . PRO A 1 215 ? -10.530 15.422 -36.386 1.00 59.53 215 PRO A O 1
ATOM 1524 N N . SER A 1 216 ? -10.411 15.612 -38.628 1.00 45.66 216 SER A N 1
ATOM 1525 C CA . SER A 1 216 ? -9.167 16.352 -38.744 1.00 45.66 216 SER A CA 1
ATOM 1526 C C . SER A 1 216 ? -9.545 17.818 -38.599 1.00 45.66 216 SER A C 1
ATOM 1528 O O . SER A 1 216 ? -10.286 18.300 -39.443 1.00 45.66 216 SER A O 1
ATOM 1530 N N . ASN A 1 217 ? -9.060 18.500 -37.567 1.00 54.31 217 ASN A N 1
ATOM 1531 C CA . ASN A 1 217 ? -8.756 19.920 -37.677 1.00 54.31 217 ASN A CA 1
ATOM 1532 C C . ASN A 1 217 ? -7.395 20.155 -37.036 1.00 54.31 217 ASN A C 1
ATOM 1534 O O . ASN A 1 217 ? -7.195 20.056 -35.827 1.00 54.31 217 ASN A O 1
ATOM 1538 N N . SER A 1 218 ? -6.454 20.357 -37.940 1.00 46.03 218 SER A N 1
ATOM 1539 C CA . SER A 1 218 ? -5.105 20.831 -37.751 1.00 46.03 218 SER A CA 1
ATOM 1540 C C . SER A 1 218 ? -5.096 22.361 -37.738 1.00 46.03 218 SER A C 1
ATOM 1542 O O . SER A 1 218 ? -5.857 22.969 -38.483 1.00 46.03 218 SER A O 1
ATOM 1544 N N . VAL A 1 219 ? -4.121 22.912 -37.011 1.00 45.69 219 VAL A N 1
ATOM 1545 C CA . VAL A 1 219 ? -3.545 24.264 -37.146 1.00 45.69 219 VAL A CA 1
ATOM 1546 C C . VAL A 1 219 ? -4.388 25.422 -36.604 1.00 45.69 219 VAL A C 1
ATOM 1548 O O . VAL A 1 219 ? -5.371 25.805 -37.215 1.00 45.69 219 VAL A O 1
ATOM 1551 N N . THR A 1 220 ? -3.912 26.023 -35.509 1.00 42.41 220 THR A N 1
ATOM 1552 C CA . THR A 1 220 ? -3.488 27.438 -35.478 1.00 42.41 220 THR A CA 1
ATOM 1553 C C . THR A 1 220 ? -2.560 27.668 -34.283 1.00 42.41 220 THR A C 1
ATOM 1555 O O . THR A 1 220 ? -2.912 27.346 -33.151 1.00 42.41 220 THR A O 1
ATOM 1558 N N . ASP A 1 221 ? -1.375 28.187 -34.606 1.00 41.94 221 ASP A N 1
ATOM 1559 C CA . ASP A 1 221 ? -0.568 29.165 -33.866 1.00 41.94 221 ASP A CA 1
ATOM 1560 C C . ASP A 1 221 ? -0.140 28.856 -32.420 1.00 41.94 221 ASP A C 1
ATOM 1562 O O . ASP A 1 221 ? -0.922 28.797 -31.480 1.00 41.94 221 ASP A O 1
ATOM 1566 N N . ALA A 1 222 ? 1.143 28.592 -32.161 1.00 47.78 222 ALA A N 1
ATOM 1567 C CA . ALA A 1 222 ? 2.215 29.594 -32.167 1.00 47.78 222 ALA A CA 1
ATOM 1568 C C . ALA A 1 222 ? 1.880 30.825 -31.310 1.00 47.78 222 ALA A C 1
ATOM 1570 O O . ALA A 1 222 ? 1.582 31.899 -31.813 1.00 47.78 222 ALA A O 1
ATOM 1571 N N . THR A 1 223 ? 2.020 30.710 -29.989 1.00 49.53 223 THR A N 1
ATOM 1572 C CA . THR A 1 223 ? 2.464 31.854 -29.181 1.00 49.53 223 THR A CA 1
ATOM 1573 C C . THR A 1 223 ? 3.301 31.356 -28.015 1.00 49.53 223 THR A C 1
ATOM 1575 O O . THR A 1 223 ? 2.816 30.935 -26.968 1.00 49.53 223 THR A O 1
ATOM 1578 N N . THR A 1 224 ? 4.605 31.402 -28.237 1.00 50.56 224 THR A N 1
ATOM 1579 C CA . THR A 1 224 ? 5.625 31.528 -27.207 1.00 50.56 224 THR A CA 1
ATOM 1580 C C . THR A 1 224 ? 5.594 32.966 -26.675 1.00 50.56 224 THR A C 1
ATOM 1582 O O . THR A 1 224 ? 5.858 33.879 -27.451 1.00 50.56 224 THR A O 1
ATOM 1585 N N . PRO A 1 225 ? 5.360 33.207 -25.376 1.00 55.81 225 PRO A N 1
ATOM 1586 C CA . PRO A 1 225 ? 5.921 34.372 -24.704 1.00 55.81 225 PRO A CA 1
ATOM 1587 C C . PRO A 1 225 ? 7.176 33.902 -23.954 1.00 55.81 225 PRO A C 1
ATOM 1589 O O . PRO A 1 225 ? 7.123 33.154 -22.983 1.00 55.81 225 PRO A O 1
ATOM 1592 N N . ALA A 1 226 ? 8.357 34.123 -24.522 1.00 46.00 226 ALA A N 1
ATOM 1593 C CA . ALA A 1 226 ? 9.144 35.322 -24.253 1.00 46.00 226 ALA A CA 1
ATOM 1594 C C . ALA A 1 226 ? 9.401 35.528 -22.749 1.00 46.00 226 ALA A C 1
ATOM 1596 O O . ALA A 1 226 ? 8.738 36.298 -22.061 1.00 46.00 226 ALA A O 1
ATOM 1597 N N . ARG A 1 227 ? 10.421 34.816 -22.260 1.00 48.16 227 ARG A N 1
ATOM 1598 C CA . ARG A 1 227 ? 11.584 35.381 -21.559 1.00 48.16 227 ARG A CA 1
ATOM 1599 C C . ARG A 1 227 ? 11.381 36.830 -21.076 1.00 48.16 227 ARG A C 1
ATOM 1601 O O . ARG A 1 227 ? 11.667 37.777 -21.800 1.00 48.16 227 ARG A O 1
ATOM 1608 N N . LYS A 1 228 ? 10.999 36.998 -19.811 1.00 51.34 228 LYS A N 1
ATOM 1609 C CA . LYS A 1 228 ? 11.366 38.180 -19.024 1.00 51.34 228 LYS A CA 1
ATOM 1610 C C . LYS A 1 228 ? 11.979 37.714 -17.719 1.00 51.34 228 LYS A C 1
ATOM 1612 O O . LYS A 1 228 ? 11.288 37.357 -16.774 1.00 51.34 228 LYS A O 1
ATOM 1617 N N . SER A 1 229 ? 13.304 37.706 -17.719 1.00 53.69 229 SER A N 1
ATOM 1618 C CA . SER A 1 229 ? 14.120 37.771 -16.519 1.00 53.69 229 SER A CA 1
ATOM 1619 C C . SER A 1 229 ? 14.011 39.193 -15.962 1.00 53.69 229 SER A C 1
ATOM 1621 O O . SER A 1 229 ? 14.462 40.117 -16.642 1.00 53.69 229 SER A O 1
ATOM 1623 N N . PRO A 1 230 ? 13.450 39.428 -14.766 1.00 58.19 230 PRO A N 1
ATOM 1624 C CA . PRO A 1 230 ? 13.732 40.654 -14.050 1.00 58.19 230 PRO A CA 1
ATOM 1625 C C . PRO A 1 230 ? 15.078 40.524 -13.337 1.00 58.19 230 PRO A C 1
ATOM 1627 O O . PRO A 1 230 ? 15.376 39.554 -12.641 1.00 58.19 230 PRO A O 1
ATOM 1630 N N . ALA A 1 231 ? 15.897 41.528 -13.611 1.00 50.00 231 ALA A N 1
ATOM 1631 C CA . ALA A 1 231 ? 17.244 41.736 -13.143 1.00 50.00 231 ALA A CA 1
ATOM 1632 C C . ALA A 1 231 ? 17.421 41.563 -11.627 1.00 50.00 231 ALA A C 1
ATOM 1634 O O . ALA A 1 231 ? 16.605 41.987 -10.809 1.00 50.00 231 ALA A O 1
ATOM 1635 N N . ARG A 1 232 ? 18.593 41.013 -11.298 1.00 48.06 232 ARG A N 1
ATOM 1636 C CA . ARG A 1 232 ? 19.334 41.211 -10.051 1.00 48.06 232 ARG A CA 1
ATOM 1637 C C . ARG A 1 232 ? 19.176 42.640 -9.512 1.00 48.06 232 ARG A C 1
ATOM 1639 O O . ARG A 1 232 ? 19.571 43.596 -10.171 1.00 48.06 232 ARG A O 1
ATOM 1646 N N . LYS A 1 233 ? 18.770 42.740 -8.248 1.00 58.06 233 LYS A N 1
ATOM 1647 C CA . LYS A 1 233 ? 19.207 43.791 -7.322 1.00 58.06 233 LYS A CA 1
ATOM 1648 C C . LYS A 1 233 ? 19.889 43.100 -6.134 1.00 58.06 233 LYS A C 1
ATOM 1650 O O . LYS A 1 233 ? 19.206 42.369 -5.421 1.00 58.06 233 LYS A O 1
ATOM 1655 N N . PRO A 1 234 ? 21.204 43.271 -5.913 1.00 58.78 234 PRO A N 1
ATOM 1656 C CA . PRO A 1 234 ? 21.828 42.908 -4.651 1.00 58.78 234 PRO A CA 1
ATOM 1657 C C . PRO A 1 234 ? 21.642 44.078 -3.679 1.00 58.78 234 PRO A C 1
ATOM 1659 O O . PRO A 1 234 ? 22.338 45.085 -3.775 1.00 58.78 234 PRO A O 1
ATOM 1662 N N . ALA A 1 235 ? 20.672 43.968 -2.773 1.00 52.28 235 ALA A N 1
ATOM 1663 C CA . ALA A 1 235 ? 20.596 44.843 -1.610 1.00 52.28 235 ALA A CA 1
ATOM 1664 C C . ALA A 1 235 ? 21.166 44.085 -0.412 1.00 52.28 235 ALA A C 1
ATOM 1666 O O . ALA A 1 235 ? 20.676 43.026 -0.022 1.00 52.28 235 ALA A O 1
ATOM 1667 N N . ALA A 1 236 ? 22.268 44.626 0.084 1.00 51.31 236 ALA A N 1
ATOM 1668 C CA . ALA A 1 236 ? 22.988 44.175 1.248 1.00 51.31 236 ALA A CA 1
ATOM 1669 C C . ALA A 1 236 ? 22.182 44.355 2.544 1.00 51.31 236 ALA A C 1
ATOM 1671 O O . ALA A 1 236 ? 21.330 45.232 2.650 1.00 51.31 236 ALA A O 1
ATOM 1672 N N . SER A 1 237 ? 22.622 43.589 3.544 1.00 52.19 237 SER A N 1
ATOM 1673 C CA . SER A 1 237 ? 22.518 43.855 4.979 1.00 52.19 237 SER A CA 1
ATOM 1674 C C . SER A 1 237 ? 21.155 43.661 5.645 1.00 52.19 237 SER A C 1
ATOM 1676 O O . SER A 1 237 ? 20.281 44.521 5.614 1.00 52.19 237 SER A O 1
ATOM 1678 N N . THR A 1 238 ? 21.032 42.552 6.379 1.00 48.44 238 THR A N 1
ATOM 1679 C CA . THR A 1 238 ? 20.545 42.583 7.769 1.00 48.44 238 THR A CA 1
ATOM 1680 C C . THR A 1 238 ? 20.942 41.296 8.501 1.00 48.44 238 THR A C 1
ATOM 1682 O O . THR A 1 238 ? 20.474 40.213 8.183 1.00 48.44 238 THR A O 1
ATOM 1685 N N . ALA A 1 239 ? 21.860 41.478 9.454 1.00 51.53 239 ALA A N 1
ATOM 1686 C CA . ALA A 1 239 ? 22.071 40.776 10.724 1.00 51.53 239 ALA A CA 1
ATOM 1687 C C . ALA A 1 239 ? 22.007 39.224 10.813 1.00 51.53 239 ALA A C 1
ATOM 1689 O O . ALA A 1 239 ? 21.003 38.603 10.467 1.00 51.53 239 ALA A O 1
ATOM 1690 N N . PRO A 1 240 ? 23.015 38.575 11.435 1.00 51.91 240 PRO A N 1
ATOM 1691 C CA . PRO A 1 240 ? 22.925 37.168 11.811 1.00 51.91 240 PRO A CA 1
ATOM 1692 C C . PRO A 1 240 ? 21.919 36.989 12.961 1.00 51.91 240 PRO A C 1
ATOM 1694 O O . PRO A 1 240 ? 22.211 37.298 14.117 1.00 51.91 240 PRO A O 1
ATOM 1697 N N . ALA A 1 241 ? 20.733 36.457 12.658 1.00 54.12 241 ALA A N 1
ATOM 1698 C CA . ALA A 1 241 ? 19.780 35.987 13.661 1.00 54.12 241 ALA A CA 1
ATOM 1699 C C . ALA A 1 241 ? 20.328 34.721 14.344 1.00 54.12 241 ALA A C 1
ATOM 1701 O O . ALA A 1 241 ? 20.053 33.583 13.966 1.00 54.12 241 ALA A O 1
ATOM 1702 N N . LYS A 1 242 ? 21.147 34.944 15.366 1.00 53.00 242 LYS A N 1
ATOM 1703 C CA . LYS A 1 242 ? 21.674 33.938 16.282 1.00 53.00 242 LYS A CA 1
ATOM 1704 C C . LYS A 1 242 ? 20.589 33.578 17.311 1.00 53.00 242 LYS A C 1
ATOM 1706 O O . LYS A 1 242 ? 20.660 34.065 18.430 1.00 53.00 242 LYS A O 1
ATOM 1711 N N . ALA A 1 243 ? 19.563 32.795 16.938 1.00 54.53 243 ALA A N 1
ATOM 1712 C CA . ALA A 1 243 ? 18.551 32.297 17.898 1.00 54.53 243 ALA A CA 1
ATOM 1713 C C . ALA A 1 243 ? 17.647 31.120 17.431 1.00 54.53 243 ALA A C 1
ATOM 1715 O O . ALA A 1 243 ? 16.548 30.969 17.955 1.00 54.53 243 ALA A O 1
ATOM 1716 N N . THR A 1 244 ? 18.030 30.269 16.469 1.00 53.28 244 THR A N 1
ATOM 1717 C CA . THR A 1 244 ? 17.122 29.199 15.970 1.00 53.28 244 THR A CA 1
ATOM 1718 C C . THR A 1 244 ? 17.268 27.833 16.650 1.00 53.28 244 THR A C 1
ATOM 1720 O O . THR A 1 244 ? 16.503 26.917 16.349 1.00 53.28 244 THR A O 1
ATOM 1723 N N . THR A 1 245 ? 18.186 27.664 17.603 1.00 55.12 245 THR A N 1
ATOM 1724 C CA . THR A 1 245 ? 18.398 26.364 18.268 1.00 55.12 245 THR A CA 1
ATOM 1725 C C . THR A 1 245 ? 17.329 26.016 19.308 1.00 55.12 245 THR A C 1
ATOM 1727 O O . THR A 1 245 ? 17.161 24.842 19.629 1.00 55.12 245 THR A O 1
ATOM 1730 N N . SER A 1 246 ? 16.552 26.985 19.805 1.00 59.53 246 SER A N 1
ATOM 1731 C CA . SER A 1 246 ? 15.496 26.721 20.797 1.00 59.53 246 SER A CA 1
ATOM 1732 C C . SER A 1 246 ? 14.240 26.081 20.193 1.00 59.53 246 SER A C 1
ATOM 1734 O O . SER A 1 246 ? 13.562 25.310 20.873 1.00 59.53 246 SER A O 1
ATOM 1736 N N . SER A 1 247 ? 13.949 26.339 18.911 1.00 67.12 247 SER A N 1
ATOM 1737 C CA . SER A 1 247 ? 12.751 25.804 18.245 1.00 67.12 247 SER A CA 1
ATOM 1738 C C . SER A 1 247 ? 12.845 24.297 18.006 1.00 67.12 247 SER A C 1
ATOM 1740 O O . SER A 1 247 ? 11.872 23.581 18.223 1.00 67.12 247 SER A O 1
ATOM 1742 N N . ALA A 1 248 ? 14.024 23.792 17.627 1.00 75.62 248 ALA A N 1
ATOM 1743 C CA . ALA A 1 248 ? 14.210 22.367 17.351 1.00 75.62 248 ALA A CA 1
ATOM 1744 C C . ALA A 1 248 ? 13.968 21.501 18.601 1.00 75.62 248 ALA A C 1
ATOM 1746 O O . ALA A 1 248 ? 13.373 20.427 18.515 1.00 75.62 248 ALA A O 1
ATOM 1747 N N . SER A 1 249 ? 14.364 21.987 19.779 1.00 79.50 249 SER A N 1
ATOM 1748 C CA . SER A 1 249 ? 14.131 21.292 21.050 1.00 79.50 249 SER A CA 1
ATOM 1749 C C . SER A 1 249 ? 12.652 21.279 21.450 1.00 79.50 249 SER A C 1
ATOM 1751 O O . SER A 1 249 ? 12.176 20.279 21.992 1.00 79.50 249 SER A O 1
ATOM 1753 N N . ALA A 1 250 ? 11.908 22.350 21.151 1.00 86.25 250 ALA A N 1
ATOM 1754 C CA . ALA A 1 250 ? 10.466 22.407 21.391 1.00 86.25 250 ALA A CA 1
ATOM 1755 C C . ALA A 1 250 ? 9.706 21.402 20.508 1.00 86.25 250 ALA A C 1
ATOM 1757 O O . ALA A 1 250 ? 8.833 20.682 21.000 1.00 86.25 250 ALA A O 1
ATOM 1758 N N . ASP A 1 251 ? 10.107 21.271 19.241 1.00 91.50 251 ASP A N 1
ATOM 1759 C CA . ASP A 1 251 ? 9.525 20.295 18.316 1.00 91.50 251 ASP A CA 1
ATOM 1760 C C . ASP A 1 251 ? 9.786 18.849 18.772 1.00 91.50 251 ASP A C 1
ATOM 1762 O O . ASP A 1 251 ? 8.898 17.995 18.708 1.00 91.50 251 ASP A O 1
ATOM 1766 N N . LEU A 1 252 ? 10.980 18.562 19.306 1.00 95.12 252 LEU A N 1
ATOM 1767 C CA . LEU A 1 252 ? 11.313 17.249 19.872 1.00 95.12 252 LEU A CA 1
ATOM 1768 C C . LEU A 1 252 ? 10.524 16.944 21.157 1.00 95.12 252 LEU A C 1
ATOM 1770 O O . LEU A 1 252 ? 10.160 15.791 21.399 1.00 95.12 252 LEU A O 1
ATOM 1774 N N . ALA A 1 253 ? 10.209 17.957 21.967 1.00 95.75 253 ALA A N 1
ATOM 1775 C CA . ALA A 1 253 ? 9.432 17.787 23.193 1.00 95.75 253 ALA A CA 1
ATOM 1776 C C . ALA A 1 253 ? 7.967 17.396 22.927 1.00 95.75 253 ALA A C 1
ATOM 1778 O O . ALA A 1 253 ? 7.375 16.669 23.733 1.00 95.75 253 ALA A O 1
ATOM 1779 N N . ALA A 1 254 ? 7.396 17.802 21.789 1.00 96.56 254 ALA A N 1
ATOM 1780 C CA . ALA A 1 254 ? 6.047 17.413 21.374 1.00 96.56 254 ALA A CA 1
ATOM 1781 C C . ALA A 1 254 ? 5.954 15.945 20.910 1.00 96.56 254 ALA A C 1
ATOM 1783 O O . ALA A 1 254 ? 4.874 15.350 20.938 1.00 96.56 254 ALA A O 1
ATOM 1784 N N . LEU A 1 255 ? 7.077 15.328 20.523 1.00 97.00 255 LEU A N 1
ATOM 1785 C CA . LEU A 1 255 ? 7.102 13.946 20.045 1.00 97.00 255 LEU A CA 1
ATOM 1786 C C . LEU A 1 255 ? 6.896 12.929 21.180 1.00 97.00 255 LEU A C 1
ATOM 1788 O O . LEU A 1 255 ? 7.263 13.129 22.345 1.00 97.00 255 LEU A O 1
ATOM 1792 N N . SER A 1 256 ? 6.292 11.792 20.832 1.00 98.19 256 SER A N 1
ATOM 1793 C CA . SER A 1 256 ? 6.192 10.643 21.732 1.00 98.19 256 SER A CA 1
ATOM 1794 C C . SER A 1 256 ? 7.549 9.943 21.866 1.00 98.19 256 SER A C 1
ATOM 1796 O O . SER A 1 256 ? 8.416 10.048 20.998 1.00 98.19 256 SER A O 1
ATOM 1798 N N . VAL A 1 257 ? 7.733 9.174 22.943 1.00 98.12 257 VAL A N 1
ATOM 1799 C CA . VAL A 1 257 ? 8.971 8.406 23.171 1.00 98.12 257 VAL A CA 1
ATOM 1800 C C . VAL A 1 257 ? 9.263 7.441 22.014 1.00 98.12 257 VAL A C 1
ATOM 1802 O O . VAL A 1 257 ? 10.419 7.275 21.644 1.00 98.12 257 VAL A O 1
ATOM 1805 N N . ALA A 1 258 ? 8.235 6.837 21.408 1.00 97.94 258 ALA A N 1
ATOM 1806 C CA . ALA A 1 258 ? 8.407 5.953 20.254 1.00 97.94 258 ALA A CA 1
ATOM 1807 C C . ALA A 1 258 ? 8.988 6.701 19.040 1.00 97.94 258 ALA A C 1
ATOM 1809 O O . ALA A 1 258 ? 10.007 6.272 18.508 1.00 97.94 258 ALA A O 1
ATOM 1810 N N . ALA A 1 259 ? 8.423 7.864 18.693 1.00 98.06 259 ALA A N 1
ATOM 1811 C CA . ALA A 1 259 ? 8.897 8.680 17.574 1.00 98.06 259 ALA A CA 1
ATOM 1812 C C . ALA A 1 259 ? 10.338 9.183 17.779 1.00 98.06 259 ALA A C 1
ATOM 1814 O O . ALA A 1 259 ? 11.126 9.219 16.838 1.00 98.06 259 ALA A O 1
ATOM 1815 N N . LEU A 1 260 ? 10.713 9.517 19.019 1.00 98.25 260 LEU A N 1
ATOM 1816 C CA . LEU A 1 260 ? 12.093 9.884 19.350 1.00 98.25 260 LEU A CA 1
ATOM 1817 C C . LEU A 1 260 ? 13.065 8.710 19.155 1.00 98.25 260 LEU A C 1
ATOM 1819 O O . LEU A 1 260 ? 14.166 8.902 18.645 1.00 98.25 260 LEU A O 1
ATOM 1823 N N . ARG A 1 261 ? 12.666 7.482 19.514 1.00 98.12 261 ARG A N 1
ATOM 1824 C CA . ARG A 1 261 ? 13.491 6.281 19.295 1.00 98.12 261 ARG A CA 1
ATOM 1825 C C . ARG A 1 261 ? 13.630 5.933 17.816 1.00 98.12 261 ARG A C 1
ATOM 1827 O O . ARG A 1 261 ? 14.707 5.517 17.403 1.00 98.12 261 ARG A O 1
ATOM 1834 N N . ASP A 1 262 ? 12.574 6.109 17.029 1.00 97.94 262 ASP A N 1
ATOM 1835 C CA . ASP A 1 262 ? 12.630 5.899 15.580 1.00 97.94 262 ASP A CA 1
ATOM 1836 C C . ASP A 1 262 ? 13.605 6.890 14.930 1.00 97.94 262 ASP A C 1
ATOM 1838 O O . ASP A 1 262 ? 14.506 6.478 14.202 1.00 97.94 262 ASP A O 1
ATOM 1842 N N . ARG A 1 263 ? 13.542 8.171 15.315 1.00 97.81 263 ARG A N 1
ATOM 1843 C CA . ARG A 1 263 ? 14.492 9.193 14.852 1.00 97.81 263 ARG A CA 1
ATOM 1844 C C . ARG A 1 263 ? 15.934 8.894 15.278 1.00 97.81 263 ARG A C 1
ATOM 1846 O O . ARG A 1 263 ? 16.856 9.068 14.490 1.00 97.81 263 ARG A O 1
ATOM 1853 N N . ALA A 1 264 ? 16.139 8.372 16.490 1.00 97.56 264 ALA A N 1
ATOM 1854 C CA . ALA A 1 264 ? 17.458 7.927 16.946 1.00 97.56 264 ALA A CA 1
ATOM 1855 C C . ALA A 1 264 ? 18.019 6.763 16.103 1.00 97.56 264 ALA A C 1
ATOM 1857 O O . ALA A 1 264 ? 19.219 6.752 15.824 1.00 97.56 264 ALA A O 1
ATOM 1858 N N . ARG A 1 265 ? 17.169 5.828 15.640 1.00 97.81 265 ARG A N 1
ATOM 1859 C CA . ARG A 1 265 ? 17.573 4.773 14.686 1.00 97.81 265 ARG A CA 1
ATOM 1860 C C . ARG A 1 265 ? 17.960 5.338 13.332 1.00 97.81 265 ARG A C 1
ATOM 1862 O O . ARG A 1 265 ? 18.963 4.910 12.773 1.00 97.81 265 ARG A O 1
ATOM 1869 N N . GLU A 1 266 ? 17.176 6.279 12.817 1.00 97.62 266 GLU A N 1
ATOM 1870 C CA . GLU A 1 266 ? 17.455 6.946 11.541 1.00 97.62 266 GLU A CA 1
ATOM 1871 C C . GLU A 1 266 ? 18.787 7.706 11.584 1.00 97.62 266 GLU A C 1
ATOM 1873 O O . GLU A 1 266 ? 19.521 7.719 10.601 1.00 97.62 266 GLU A O 1
ATOM 1878 N N . SER A 1 267 ? 19.144 8.268 12.743 1.00 96.38 267 SER A N 1
ATOM 1879 C CA . SER A 1 267 ? 20.454 8.883 12.994 1.00 96.38 267 SER A CA 1
ATOM 1880 C C . SER A 1 267 ? 21.573 7.881 13.324 1.00 96.38 267 SER A C 1
ATOM 1882 O O . SER A 1 267 ? 22.677 8.302 13.659 1.00 96.38 267 SER A O 1
ATOM 1884 N N . GLY A 1 268 ? 21.315 6.568 13.277 1.00 97.31 268 GLY A N 1
ATOM 1885 C CA . GLY A 1 268 ? 22.315 5.524 13.535 1.00 97.31 268 GLY A CA 1
ATOM 1886 C C . GLY A 1 268 ? 22.784 5.416 14.991 1.00 97.31 268 GLY A C 1
ATOM 1887 O O . GLY A 1 268 ? 23.798 4.779 15.267 1.00 97.31 268 GLY A O 1
ATOM 1888 N N . ARG A 1 269 ? 22.075 6.031 15.944 1.00 96.88 269 ARG A N 1
ATOM 1889 C CA . ARG A 1 269 ? 22.410 5.954 17.372 1.00 96.88 269 ARG A CA 1
ATOM 1890 C C . ARG A 1 269 ? 21.944 4.603 17.924 1.00 96.88 269 ARG A C 1
ATOM 1892 O O . ARG A 1 269 ? 20.880 4.122 17.550 1.00 96.88 269 ARG A O 1
ATOM 1899 N N . THR A 1 270 ? 22.703 3.990 18.831 1.00 96.69 270 THR A N 1
ATOM 1900 C CA . THR A 1 270 ? 22.353 2.725 19.512 1.00 96.69 270 THR A CA 1
ATOM 1901 C C . THR A 1 270 ? 22.189 2.953 21.024 1.00 96.69 270 THR A C 1
ATOM 1903 O O . THR A 1 270 ? 22.423 4.053 21.517 1.00 96.69 270 THR A O 1
ATOM 1906 N N . GLY A 1 271 ? 21.684 1.968 21.778 1.00 96.69 271 GLY A N 1
ATOM 1907 C CA . GLY A 1 271 ? 21.536 2.078 23.245 1.00 96.69 271 GLY A CA 1
ATOM 1908 C C . GLY A 1 271 ? 20.389 2.972 23.755 1.00 96.69 271 GLY A C 1
ATOM 1909 O O . GLY A 1 271 ? 20.157 3.058 24.957 1.00 96.69 271 GLY A O 1
ATOM 1910 N N . TYR A 1 272 ? 19.601 3.581 22.867 1.00 97.25 272 TYR A N 1
ATOM 1911 C CA . TYR A 1 272 ? 18.530 4.528 23.214 1.00 97.25 272 TYR A CA 1
ATOM 1912 C C . TYR A 1 272 ? 17.279 3.887 23.859 1.00 97.25 272 TYR A C 1
ATOM 1914 O O . TYR A 1 272 ? 16.383 4.587 24.333 1.00 97.25 272 TYR A O 1
ATOM 1922 N N . SER A 1 273 ? 17.176 2.553 23.894 1.00 96.62 273 SER A N 1
ATOM 1923 C CA . SER A 1 273 ? 16.001 1.846 24.434 1.00 96.62 273 SER A CA 1
ATOM 1924 C C . SER A 1 273 ? 15.793 2.082 25.930 1.00 96.62 273 SER A C 1
ATOM 1926 O O . SER A 1 273 ? 14.651 2.136 26.383 1.00 96.62 273 SER A O 1
ATOM 1928 N N . ARG A 1 274 ? 16.886 2.261 26.682 1.00 97.25 274 ARG A N 1
ATOM 1929 C CA . ARG A 1 274 ? 16.868 2.496 28.136 1.00 97.25 274 ARG A CA 1
ATOM 1930 C C . ARG A 1 274 ? 16.759 3.976 28.507 1.00 97.25 274 ARG A C 1
ATOM 1932 O O . ARG A 1 274 ? 16.601 4.292 29.680 1.00 97.25 274 ARG A O 1
ATOM 1939 N N . LEU A 1 275 ? 16.839 4.871 27.523 1.00 97.94 275 LEU A N 1
ATOM 1940 C CA . LEU A 1 275 ? 16.825 6.305 27.766 1.00 97.94 275 LEU A CA 1
ATOM 1941 C C . LEU A 1 275 ? 15.406 6.814 28.028 1.00 97.94 275 LEU A C 1
ATOM 1943 O O . LEU A 1 275 ? 14.432 6.386 27.396 1.00 97.94 275 LEU A O 1
ATOM 1947 N N . THR A 1 276 ? 15.308 7.756 28.962 1.00 98.12 276 THR A N 1
ATOM 1948 C CA . THR A 1 276 ? 14.080 8.505 29.242 1.00 98.12 276 THR A CA 1
ATOM 1949 C C . THR A 1 276 ? 13.801 9.522 28.130 1.00 98.12 276 THR A C 1
ATOM 1951 O O . THR A 1 276 ? 14.670 9.831 27.314 1.00 98.12 276 THR A O 1
ATOM 1954 N N . LYS A 1 277 ? 12.584 10.087 28.082 1.00 98.06 277 LYS A N 1
ATOM 1955 C CA . LYS A 1 277 ? 12.206 11.078 27.054 1.00 98.06 277 LYS A CA 1
ATOM 1956 C C . LYS A 1 277 ? 13.176 12.265 27.002 1.00 98.06 277 LYS A C 1
ATOM 1958 O O . LYS A 1 277 ? 13.591 12.656 25.919 1.00 98.06 277 LYS A O 1
ATOM 1963 N N . ALA A 1 278 ? 13.558 12.804 28.159 1.00 97.81 278 ALA A N 1
ATOM 1964 C CA . ALA A 1 278 ? 14.486 13.929 28.239 1.00 97.81 278 ALA A CA 1
ATOM 1965 C C . ALA A 1 278 ? 15.887 13.561 27.720 1.00 97.81 278 ALA A C 1
ATOM 1967 O O . ALA A 1 278 ? 16.473 14.320 26.954 1.00 97.81 278 ALA A O 1
ATOM 1968 N N . GLN A 1 279 ? 16.387 12.368 28.063 1.00 98.12 279 GLN A N 1
ATOM 1969 C CA . GLN A 1 279 ? 17.679 11.869 27.579 1.00 98.12 279 GLN A CA 1
ATOM 1970 C C . GLN A 1 279 ? 17.681 11.637 26.062 1.00 98.12 279 GLN A C 1
ATOM 1972 O O . GLN A 1 279 ? 18.669 11.938 25.401 1.00 98.12 279 GLN A O 1
ATOM 1977 N N . LEU A 1 280 ? 16.572 11.148 25.497 1.00 98.12 280 LEU A N 1
ATOM 1978 C CA . LEU A 1 280 ? 16.414 11.009 24.046 1.00 98.12 280 LEU A CA 1
ATOM 1979 C C . LEU A 1 280 ? 16.444 12.363 23.330 1.00 98.12 280 LEU A C 1
ATOM 1981 O O . LEU A 1 280 ? 17.070 12.476 22.283 1.00 98.12 280 LEU A O 1
ATOM 1985 N N . ILE A 1 281 ? 15.789 13.384 23.891 1.00 97.44 281 ILE A N 1
ATOM 1986 C CA . ILE A 1 281 ? 15.809 14.742 23.330 1.00 97.44 281 ILE A CA 1
ATOM 1987 C C . ILE A 1 281 ? 17.232 15.305 23.377 1.00 97.44 281 ILE A C 1
ATOM 1989 O O . ILE A 1 281 ? 17.719 15.763 22.350 1.00 97.44 281 ILE A O 1
ATOM 1993 N N . ALA A 1 282 ? 17.914 15.193 24.522 1.00 96.50 282 ALA A N 1
ATOM 1994 C CA . ALA A 1 282 ? 19.294 15.651 24.682 1.00 96.50 282 ALA A CA 1
ATOM 1995 C C . ALA A 1 282 ? 20.254 14.977 23.684 1.00 96.50 282 ALA A C 1
ATOM 1997 O O . ALA A 1 282 ? 21.071 15.648 23.059 1.00 96.50 282 ALA A O 1
ATOM 1998 N N . LEU A 1 283 ? 20.111 13.662 23.488 1.00 96.31 283 LEU A N 1
ATOM 1999 C CA . LEU A 1 283 ? 20.911 12.882 22.540 1.00 96.31 283 LEU A CA 1
ATOM 2000 C C . LEU A 1 283 ? 20.666 13.287 21.079 1.00 96.31 283 LEU A C 1
ATOM 2002 O O . LEU A 1 283 ? 21.595 13.241 20.280 1.00 96.31 283 LEU A O 1
ATOM 2006 N N . LEU A 1 284 ? 19.434 13.664 20.723 1.00 96.00 284 LEU A N 1
ATOM 2007 C CA . LEU A 1 284 ? 19.067 14.095 19.367 1.00 96.00 284 LEU A CA 1
ATOM 2008 C C . LEU A 1 284 ? 19.361 15.575 19.091 1.00 96.00 284 LEU A C 1
ATOM 2010 O O . LEU A 1 284 ? 19.377 15.977 17.931 1.00 96.00 284 LEU A O 1
ATOM 2014 N N . SER A 1 285 ? 19.563 16.383 20.133 1.00 94.31 285 SER A N 1
ATOM 2015 C CA . SER A 1 285 ? 19.972 17.787 20.015 1.00 94.3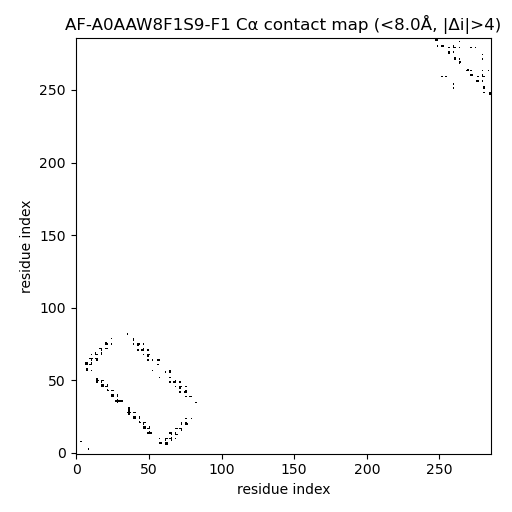1 285 SER A CA 1
ATOM 2016 C C . SER A 1 285 ? 21.491 17.995 19.963 1.00 94.31 285 SER A C 1
ATOM 2018 O O . SER A 1 285 ? 21.918 19.133 19.779 1.00 94.31 285 SER A O 1
ATOM 2020 N N . ALA A 1 286 ? 22.278 16.929 20.164 1.00 87.94 286 ALA A N 1
ATOM 2021 C CA . ALA A 1 286 ? 23.743 16.926 20.160 1.00 87.94 286 ALA A CA 1
ATOM 2022 C C . ALA A 1 286 ? 24.311 16.517 18.794 1.00 87.94 286 ALA A C 1
ATOM 2024 O O . ALA A 1 286 ? 25.180 17.259 18.292 1.00 87.94 286 ALA A O 1
#